Protein AF-A0A929EVM3-F1 (afdb_monomer)

Structure (mmCIF, N/CA/C/O backbone):
data_AF-A0A929EVM3-F1
#
_entry.id   AF-A0A929EVM3-F1
#
loop_
_atom_site.group_PDB
_atom_site.id
_atom_site.type_symbol
_atom_site.label_atom_id
_atom_site.label_alt_id
_atom_site.label_comp_id
_atom_site.label_asym_id
_atom_site.label_entity_id
_atom_site.label_seq_id
_atom_site.pdbx_PDB_ins_code
_atom_site.Cartn_x
_atom_site.Cartn_y
_atom_site.Cartn_z
_atom_site.occupancy
_atom_site.B_iso_or_equiv
_atom_site.auth_seq_id
_atom_site.auth_comp_id
_atom_site.auth_asym_id
_atom_site.auth_atom_id
_atom_site.pdbx_PDB_model_num
ATOM 1 N N . MET A 1 1 ? 0.047 46.870 44.122 1.00 34.81 1 MET A N 1
ATOM 2 C CA . MET A 1 1 ? 0.745 47.989 44.798 1.00 34.81 1 MET A CA 1
ATOM 3 C C . MET A 1 1 ? 1.862 47.429 45.667 1.00 34.81 1 MET A C 1
ATOM 5 O O . MET A 1 1 ? 1.606 46.475 46.383 1.00 34.81 1 MET A O 1
ATOM 9 N N . ARG A 1 2 ? 3.037 48.073 45.624 1.00 32.84 2 ARG A N 1
ATOM 10 C CA . ARG A 1 2 ? 4.240 47.884 46.466 1.00 32.84 2 ARG A CA 1
ATOM 11 C C . ARG A 1 2 ? 5.211 46.745 46.114 1.00 32.84 2 ARG A C 1
ATOM 13 O O . ARG A 1 2 ? 5.132 45.626 46.598 1.00 32.84 2 ARG A O 1
ATOM 20 N N . LEU A 1 3 ? 6.190 47.17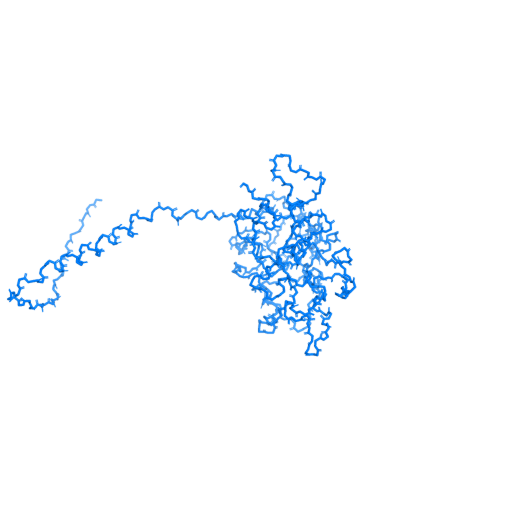4 45.315 1.00 33.47 3 LEU A N 1
ATOM 21 C CA . LEU A 1 3 ? 7.602 46.789 45.297 1.00 33.47 3 LEU A CA 1
ATOM 22 C C . LEU A 1 3 ? 8.153 46.386 46.676 1.00 33.47 3 LEU A C 1
ATOM 24 O O . LEU A 1 3 ? 8.033 47.153 47.633 1.00 33.47 3 LEU A O 1
ATOM 28 N N . PHE A 1 4 ? 8.867 45.259 46.722 1.00 35.22 4 PHE A N 1
ATOM 29 C CA . PHE A 1 4 ? 9.845 44.954 47.764 1.00 35.22 4 PHE A CA 1
ATOM 30 C C . PHE A 1 4 ? 11.254 44.858 47.171 1.00 35.22 4 PHE A C 1
ATOM 32 O O . PHE A 1 4 ? 11.476 44.494 46.021 1.00 35.22 4 PHE A O 1
ATOM 39 N N . LYS A 1 5 ? 12.178 45.315 48.001 1.00 37.78 5 LYS A N 1
ATOM 40 C CA . LYS A 1 5 ? 13.546 45.772 47.771 1.00 37.78 5 LYS A CA 1
ATOM 41 C C . LYS A 1 5 ? 14.548 44.630 48.048 1.00 37.78 5 LYS A C 1
ATOM 43 O O . LYS A 1 5 ? 14.215 43.748 48.831 1.00 37.78 5 LYS A O 1
ATOM 48 N N . ILE A 1 6 ? 15.810 44.833 47.612 1.00 35.53 6 ILE A N 1
ATOM 49 C CA . ILE A 1 6 ? 17.076 44.406 48.285 1.00 35.53 6 ILE A CA 1
ATOM 50 C C . ILE A 1 6 ? 17.459 42.908 48.075 1.00 35.53 6 ILE A C 1
ATOM 52 O O . ILE A 1 6 ? 16.599 42.056 48.161 1.00 35.53 6 ILE A O 1
ATOM 56 N N . LYS A 1 7 ? 18.703 42.453 47.808 1.00 31.02 7 LYS A N 1
ATOM 57 C CA . LYS A 1 7 ? 20.077 43.009 47.852 1.00 31.02 7 LYS A CA 1
ATOM 58 C C . LYS A 1 7 ? 21.049 42.140 47.012 1.00 31.02 7 LYS A C 1
ATOM 60 O O . LYS A 1 7 ? 20.789 40.972 46.756 1.00 31.02 7 LYS A O 1
ATOM 65 N N . ARG A 1 8 ? 22.205 42.737 46.690 1.00 33.94 8 ARG A N 1
ATOM 66 C CA . ARG A 1 8 ? 23.458 42.162 46.151 1.00 33.94 8 ARG A CA 1
ATOM 67 C C . ARG A 1 8 ? 23.953 40.890 46.870 1.00 33.94 8 ARG A C 1
ATOM 69 O O . ARG A 1 8 ? 23.976 40.874 48.097 1.00 33.94 8 ARG A O 1
ATOM 76 N N . ILE A 1 9 ? 24.537 39.963 46.103 1.00 35.91 9 ILE A N 1
ATOM 77 C CA . ILE A 1 9 ? 25.636 39.075 46.529 1.00 35.91 9 ILE A CA 1
ATOM 78 C C . ILE A 1 9 ? 26.858 39.377 45.647 1.00 35.91 9 ILE A C 1
ATOM 80 O O . ILE A 1 9 ? 26.734 39.708 44.469 1.00 35.91 9 ILE A O 1
ATOM 84 N N . ILE A 1 10 ? 28.018 39.359 46.293 1.00 35.06 10 ILE A N 1
ATOM 85 C CA . ILE A 1 10 ? 29.334 39.840 45.877 1.00 35.06 10 ILE A CA 1
ATOM 86 C C . ILE A 1 10 ? 30.245 38.647 45.525 1.00 35.06 10 ILE A C 1
ATOM 88 O O . ILE A 1 10 ? 30.166 37.624 46.190 1.00 35.06 10 ILE A O 1
ATOM 92 N N . LEU A 1 11 ? 31.116 38.871 44.527 1.00 31.48 11 LEU A N 1
ATOM 93 C CA . LEU A 1 11 ? 32.412 38.246 44.186 1.00 31.48 11 LEU A CA 1
ATOM 94 C C . LEU A 1 11 ? 32.577 36.711 44.181 1.00 31.48 11 LEU A C 1
ATOM 96 O O . LEU A 1 11 ? 32.507 36.059 45.213 1.00 31.48 11 LEU A O 1
ATOM 100 N N . LEU A 1 12 ? 33.130 36.214 43.068 1.00 31.56 12 LEU A N 1
ATOM 101 C CA . LEU A 1 12 ? 34.394 35.465 43.094 1.00 31.56 12 LEU A CA 1
ATOM 102 C C . LEU A 1 12 ? 35.123 35.656 41.755 1.00 31.56 12 LEU A C 1
ATOM 104 O O . LEU A 1 12 ? 34.538 35.540 40.681 1.00 31.56 12 L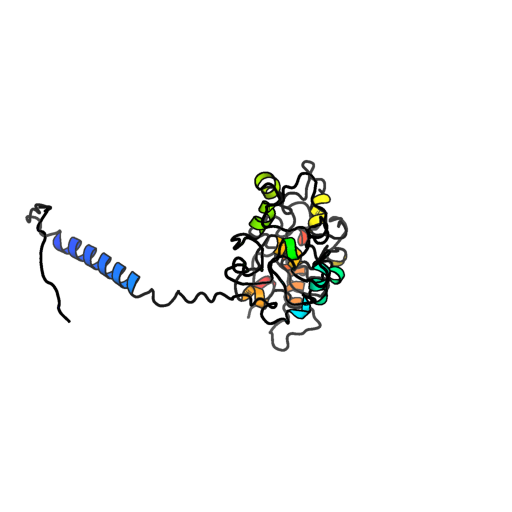EU A O 1
ATOM 108 N N . GLY A 1 13 ? 36.377 36.094 41.857 1.00 29.28 13 GLY A N 1
ATOM 109 C CA . GLY A 1 13 ? 37.177 36.622 40.761 1.00 29.28 13 GLY A CA 1
ATOM 110 C C . GLY A 1 13 ? 37.881 35.571 39.907 1.00 29.28 13 GLY A C 1
ATOM 111 O O . GLY A 1 13 ? 38.183 34.470 40.351 1.00 29.28 13 GLY A O 1
ATOM 112 N N . MET A 1 14 ? 38.249 35.989 38.699 1.00 32.78 14 MET A N 1
ATOM 113 C CA . MET A 1 14 ? 39.438 35.492 38.014 1.00 32.78 14 MET A CA 1
ATOM 114 C C . MET A 1 14 ? 40.265 36.704 37.597 1.00 32.78 14 MET A C 1
ATOM 116 O O . MET A 1 14 ? 39.968 37.390 36.621 1.00 32.78 14 MET A O 1
ATOM 120 N N . PHE A 1 15 ? 41.296 36.976 38.392 1.00 33.44 15 PHE A N 1
ATOM 121 C CA . PHE A 1 15 ? 42.436 37.776 37.979 1.00 33.44 15 PHE A CA 1
ATOM 122 C C . PHE A 1 15 ? 43.174 37.004 36.881 1.00 33.44 15 PHE A C 1
ATOM 124 O O . PHE A 1 15 ? 43.844 36.018 37.170 1.00 33.44 15 PHE A O 1
ATOM 131 N N . TYR A 1 16 ? 43.072 37.453 35.632 1.00 37.94 16 TYR A N 1
ATOM 132 C CA . TYR A 1 16 ? 44.095 37.155 34.634 1.00 37.94 16 TYR A CA 1
ATOM 133 C C . TYR A 1 16 ? 44.994 38.380 34.497 1.00 37.94 16 TYR A C 1
ATOM 135 O O . TYR A 1 16 ? 44.578 39.429 34.005 1.00 37.94 16 TYR A O 1
ATOM 143 N N . PHE A 1 17 ? 46.227 38.230 34.976 1.00 37.78 17 PHE A N 1
ATOM 144 C CA . PHE A 1 17 ? 47.349 39.106 34.665 1.00 37.78 17 PHE A CA 1
ATOM 145 C C . PHE A 1 17 ? 47.545 39.136 33.142 1.00 37.78 17 PHE A C 1
ATOM 147 O O . PHE A 1 17 ? 47.822 38.102 32.538 1.00 37.78 17 PHE A O 1
ATOM 154 N N . PHE A 1 18 ? 47.429 40.313 32.526 1.00 40.16 18 PHE A N 1
ATOM 155 C CA . PHE A 1 18 ? 47.869 40.540 31.151 1.00 40.16 18 PHE A CA 1
ATOM 156 C C . PHE A 1 18 ? 49.059 41.499 31.165 1.00 40.16 18 PHE A C 1
ATOM 158 O O . PHE A 1 18 ? 48.936 42.663 31.536 1.00 40.16 18 PHE A O 1
ATOM 165 N N . ASP A 1 19 ? 50.217 40.971 30.776 1.00 41.66 19 ASP A N 1
ATOM 166 C CA . ASP A 1 19 ? 51.450 41.713 30.522 1.00 41.66 19 ASP A CA 1
ATOM 167 C C . ASP A 1 19 ? 51.254 42.629 29.300 1.00 41.66 19 ASP A C 1
ATOM 169 O O . ASP A 1 19 ? 51.025 42.166 28.181 1.00 41.66 19 ASP A O 1
ATOM 173 N N . THR A 1 20 ? 51.303 43.945 29.507 1.00 45.34 20 THR A N 1
ATOM 174 C CA . THR A 1 20 ? 51.030 44.971 28.486 1.00 45.34 20 THR A CA 1
ATOM 175 C C . THR A 1 20 ? 52.249 45.337 27.632 1.00 45.34 20 THR A C 1
ATOM 177 O O . THR A 1 20 ? 52.262 46.388 26.994 1.00 45.34 20 THR A O 1
ATOM 180 N N . ARG A 1 21 ? 53.281 44.487 27.555 1.00 47.31 21 ARG A N 1
ATOM 181 C CA . ARG A 1 21 ? 54.526 44.785 26.818 1.00 47.31 21 ARG A CA 1
ATOM 182 C C . ARG A 1 21 ? 54.617 44.245 25.384 1.00 47.31 21 ARG A C 1
ATOM 184 O O . ARG A 1 21 ? 55.720 44.021 24.892 1.00 47.31 21 ARG A O 1
ATOM 191 N N . LYS A 1 22 ? 53.498 44.081 24.661 1.00 49.69 22 LYS A N 1
ATOM 192 C CA . LYS A 1 22 ? 53.519 43.866 23.193 1.00 49.69 22 LYS A CA 1
ATOM 193 C C . LYS A 1 22 ? 52.358 44.586 22.481 1.00 49.69 22 LYS A C 1
ATOM 195 O O . LYS A 1 22 ? 51.210 44.180 22.656 1.00 49.69 22 LYS A O 1
ATOM 200 N N . PRO A 1 23 ? 52.620 45.590 21.617 1.00 49.16 23 PRO A N 1
ATOM 201 C CA . PRO A 1 23 ? 51.578 46.398 20.966 1.00 49.16 23 PRO A CA 1
ATOM 202 C C . PRO A 1 23 ? 50.810 45.693 19.825 1.00 49.16 23 PRO A C 1
ATOM 2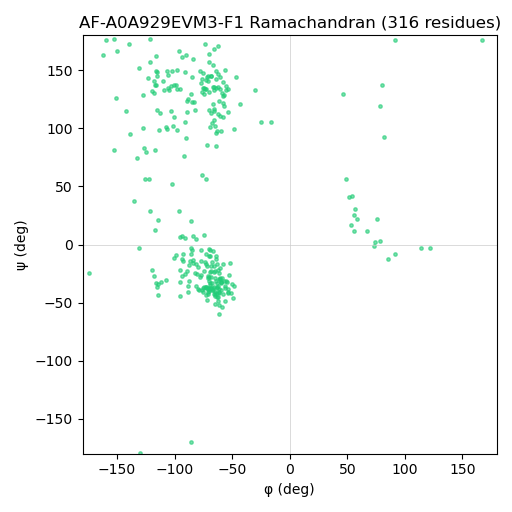04 O O . PRO A 1 23 ? 50.007 46.324 19.149 1.00 49.16 23 PRO A O 1
ATOM 207 N N . GLY A 1 24 ? 51.001 44.386 19.603 1.00 52.69 24 GLY A N 1
ATOM 208 C CA . GLY A 1 24 ? 50.382 43.657 18.483 1.00 52.69 24 GLY A CA 1
ATOM 209 C C . GLY A 1 24 ? 49.041 42.963 18.769 1.00 52.69 24 GLY A C 1
ATOM 210 O O . GLY A 1 24 ? 48.353 42.574 17.830 1.00 52.69 24 GLY A O 1
ATOM 211 N N . ASN A 1 25 ? 48.641 42.791 20.035 1.00 53.31 25 ASN A N 1
ATOM 212 C CA . ASN A 1 25 ? 47.551 41.862 20.389 1.00 53.31 25 ASN A CA 1
ATOM 213 C C . ASN A 1 25 ? 46.168 42.497 20.613 1.00 53.31 25 ASN A C 1
ATOM 215 O O . ASN A 1 25 ? 45.180 41.770 20.723 1.00 53.31 25 ASN A O 1
ATOM 219 N N . LEU A 1 26 ? 46.053 43.827 20.652 1.00 51.81 26 LEU A N 1
ATOM 220 C CA . LEU A 1 26 ? 44.771 44.481 20.948 1.00 51.81 26 LEU A CA 1
ATOM 221 C C . LEU A 1 26 ? 43.800 44.431 19.750 1.00 51.81 26 LEU A C 1
ATOM 223 O O . LEU A 1 26 ? 42.609 44.177 19.919 1.00 51.81 26 LEU A O 1
ATOM 227 N N . ILE A 1 27 ? 44.321 44.567 18.525 1.00 56.44 27 ILE A N 1
ATOM 228 C CA . ILE A 1 27 ? 43.522 44.577 17.286 1.00 56.44 27 ILE A CA 1
ATOM 229 C C . ILE A 1 27 ? 42.989 43.168 16.951 1.00 56.44 27 ILE A C 1
ATOM 231 O O . ILE A 1 27 ? 41.833 43.015 16.547 1.00 56.44 27 ILE A O 1
ATOM 235 N N . GLN A 1 28 ? 43.776 42.112 17.197 1.00 53.41 28 GLN A N 1
ATOM 236 C CA . GLN A 1 28 ? 43.333 40.720 17.002 1.00 53.41 28 GLN A CA 1
ATOM 237 C C . GLN A 1 28 ? 42.265 40.276 18.014 1.00 53.41 28 GLN A C 1
ATOM 239 O O . GLN A 1 28 ? 41.380 39.486 17.676 1.00 53.41 28 GLN A O 1
ATOM 244 N N . LEU A 1 29 ? 42.306 40.783 19.251 1.00 53.22 29 LEU A N 1
ATOM 245 C CA . LEU A 1 29 ? 41.286 40.454 20.250 1.00 53.22 29 LEU A CA 1
ATOM 246 C C . LEU A 1 29 ? 39.955 41.171 19.976 1.00 53.22 29 LEU A C 1
ATOM 248 O O . LEU A 1 29 ? 38.889 40.589 20.186 1.00 53.22 29 LEU A O 1
ATOM 252 N N . MET A 1 30 ? 40.007 42.415 19.485 1.00 52.44 30 MET A N 1
ATOM 253 C CA . MET A 1 30 ? 38.806 43.183 19.136 1.00 52.44 30 MET A CA 1
ATOM 254 C C . MET A 1 30 ? 38.101 42.619 17.895 1.00 52.44 30 MET A C 1
ATOM 256 O O . MET A 1 30 ? 36.880 42.480 17.901 1.00 52.44 30 MET A O 1
ATOM 260 N N . THR A 1 31 ? 38.849 42.187 16.878 1.00 51.69 31 THR A N 1
ATOM 261 C CA . THR A 1 31 ? 38.285 41.579 15.656 1.00 51.69 31 THR A CA 1
ATOM 262 C C . THR A 1 31 ? 37.603 40.229 15.914 1.00 51.69 31 THR A C 1
ATOM 264 O O . THR A 1 31 ? 36.522 39.981 15.379 1.00 51.69 31 THR A O 1
ATOM 267 N N . LYS A 1 32 ? 38.142 39.382 16.806 1.00 52.88 32 LYS A N 1
ATOM 268 C CA . LYS A 1 32 ? 37.487 38.113 17.191 1.00 52.88 32 LYS A CA 1
ATOM 269 C C . LYS A 1 32 ? 36.203 38.310 18.005 1.00 52.88 32 LYS A C 1
ATOM 271 O O . LYS A 1 32 ? 35.240 37.575 17.800 1.00 52.88 32 LYS A O 1
ATOM 276 N N . LYS A 1 33 ? 36.156 39.304 18.901 1.00 53.25 33 LYS A N 1
ATOM 277 C CA . LYS A 1 33 ? 34.956 39.587 19.712 1.00 53.25 33 LYS A CA 1
ATOM 278 C C . LYS A 1 33 ? 33.833 40.230 18.896 1.00 53.25 33 LYS A C 1
ATOM 280 O O . LYS A 1 33 ? 32.676 39.881 19.105 1.00 53.25 33 LYS A O 1
ATOM 285 N N . ILE A 1 34 ? 34.165 41.100 17.939 1.00 57.78 34 ILE A N 1
ATOM 286 C CA . ILE A 1 34 ? 33.180 41.692 17.020 1.00 57.78 34 ILE A CA 1
ATOM 287 C C . ILE A 1 34 ? 32.608 40.617 16.082 1.00 57.78 34 ILE A C 1
ATOM 289 O O . ILE A 1 34 ? 31.398 40.573 15.887 1.00 57.78 34 ILE A O 1
ATOM 293 N N . SER A 1 35 ? 33.434 39.681 15.599 1.00 57.41 35 SER A N 1
ATOM 294 C CA . SER A 1 35 ? 32.978 38.562 14.758 1.00 57.41 35 SER A CA 1
ATOM 295 C C . SER A 1 35 ? 31.978 37.640 15.478 1.00 57.41 35 SER A C 1
ATOM 297 O O . SER A 1 35 ? 30.952 37.271 14.909 1.00 57.41 35 SER A O 1
ATOM 299 N N . LEU A 1 36 ? 32.203 37.345 16.766 1.00 58.31 36 LEU A N 1
ATOM 300 C CA . LEU A 1 36 ? 31.295 36.500 17.552 1.00 58.31 36 LEU A CA 1
ATOM 301 C C . LEU A 1 36 ? 29.953 37.191 17.861 1.00 58.31 36 LEU A C 1
ATOM 303 O O . LEU A 1 36 ? 28.907 36.549 17.811 1.00 58.31 36 LEU A O 1
ATOM 307 N N . TYR A 1 37 ? 29.968 38.499 18.143 1.00 57.97 37 TYR A N 1
ATOM 308 C CA . TYR A 1 37 ? 28.742 39.270 18.383 1.00 57.97 37 TYR A CA 1
ATOM 309 C C . TYR A 1 37 ? 27.922 39.476 17.105 1.00 57.97 37 TYR A C 1
ATOM 311 O O . TYR A 1 37 ? 26.699 39.374 17.150 1.00 57.97 37 TYR A O 1
ATOM 319 N N . VAL A 1 38 ? 28.572 39.699 15.959 1.00 62.44 38 VAL A N 1
ATOM 320 C CA . VAL A 1 38 ? 27.888 39.804 14.660 1.00 62.44 38 VAL A CA 1
ATOM 321 C C . VAL A 1 38 ? 27.263 38.462 14.260 1.00 62.44 38 VAL A C 1
ATOM 323 O O . VAL A 1 38 ? 26.119 38.450 13.816 1.00 62.44 38 VAL A O 1
ATOM 326 N N . LEU A 1 39 ? 27.939 37.331 14.506 1.00 58.75 39 LEU A N 1
ATOM 327 C CA . LEU A 1 39 ? 27.380 35.986 14.297 1.00 58.75 39 LEU A CA 1
ATOM 328 C C . LEU A 1 39 ? 26.189 35.678 15.220 1.00 58.75 39 LEU A C 1
ATOM 330 O O . LEU A 1 39 ? 25.201 35.111 14.761 1.00 58.75 39 LEU A O 1
ATOM 334 N N . LEU A 1 40 ? 26.243 36.079 16.495 1.00 58.91 40 LEU A N 1
ATOM 335 C CA . LEU A 1 40 ? 25.132 35.898 17.440 1.00 58.91 40 LEU A CA 1
ATOM 336 C C . LEU A 1 40 ? 23.920 36.778 17.103 1.00 58.91 40 LEU A C 1
ATOM 338 O O . LEU A 1 40 ? 22.787 36.322 17.236 1.00 58.91 40 LEU A O 1
ATOM 342 N N . ILE A 1 41 ? 24.142 38.008 16.631 1.00 59.91 41 ILE A N 1
ATOM 343 C CA . ILE A 1 41 ? 23.061 38.908 16.207 1.00 59.91 41 ILE A CA 1
ATOM 344 C C . ILE A 1 41 ? 22.433 38.416 14.893 1.00 59.91 41 ILE A C 1
ATOM 346 O O . ILE A 1 41 ? 21.211 38.387 14.805 1.00 59.91 41 ILE A O 1
ATOM 350 N N . LEU A 1 42 ? 23.222 37.939 13.919 1.00 55.12 42 LEU A N 1
ATOM 351 C CA . LEU A 1 42 ? 22.707 37.300 12.694 1.00 55.12 42 LEU A CA 1
ATOM 352 C C . LEU A 1 42 ? 21.929 36.007 12.984 1.00 55.12 42 LEU A C 1
ATOM 354 O O . LEU A 1 42 ? 20.913 35.754 12.342 1.00 55.12 42 LEU A O 1
ATOM 358 N N . ALA A 1 43 ? 22.352 35.218 13.976 1.00 56.59 43 ALA A N 1
ATOM 359 C CA . ALA A 1 43 ? 21.618 34.029 14.410 1.00 56.59 43 ALA A CA 1
ATOM 360 C C . ALA A 1 43 ? 20.279 34.365 15.098 1.00 56.59 43 ALA A C 1
ATOM 362 O O . ALA A 1 43 ? 19.348 33.567 15.030 1.00 56.59 43 ALA A O 1
ATOM 363 N N . PHE A 1 44 ? 20.160 35.541 15.728 1.00 54.22 44 PHE A N 1
ATOM 364 C CA . PHE A 1 44 ? 18.930 35.980 16.400 1.00 54.22 44 PHE A CA 1
ATOM 365 C C . PHE A 1 44 ? 17.975 36.783 15.503 1.00 54.22 44 PHE A C 1
ATOM 367 O O . PHE A 1 44 ? 16.771 36.772 15.753 1.00 54.22 44 PHE A O 1
ATOM 374 N N . THR A 1 45 ? 18.459 37.456 14.453 1.00 53.25 45 THR A N 1
ATOM 375 C CA . THR A 1 45 ? 17.609 38.261 13.552 1.00 53.25 45 THR A CA 1
ATOM 376 C C . THR A 1 45 ? 17.121 37.514 12.308 1.00 53.25 45 THR A C 1
ATOM 378 O O . THR A 1 45 ? 16.179 37.977 11.670 1.00 53.25 45 THR A O 1
ATOM 381 N N . LEU A 1 46 ? 17.673 36.334 11.989 1.00 46.75 46 LEU A N 1
ATOM 382 C CA . LEU A 1 46 ? 17.220 35.480 10.875 1.00 46.75 46 LEU A CA 1
ATOM 383 C C . LEU A 1 46 ? 16.194 34.397 11.269 1.00 46.75 46 LEU A C 1
ATOM 385 O O . LEU A 1 46 ? 15.841 33.563 10.437 1.00 46.75 46 LEU A O 1
ATOM 389 N N . VAL A 1 47 ? 15.682 34.403 12.506 1.00 53.97 47 VAL A N 1
ATOM 390 C CA . VAL A 1 47 ? 14.670 33.430 12.969 1.00 53.97 47 VAL A CA 1
ATOM 391 C C . VAL A 1 47 ? 13.371 34.093 13.465 1.00 53.97 47 VAL A C 1
ATOM 393 O O . VAL A 1 47 ? 12.917 33.828 14.576 1.00 53.97 47 VAL A O 1
ATOM 396 N N . PRO A 1 48 ? 12.701 34.916 12.643 1.00 45.16 48 PRO A N 1
ATOM 397 C CA . PRO A 1 48 ? 11.247 35.003 12.733 1.00 45.16 48 PRO A CA 1
ATOM 398 C C . PRO A 1 48 ? 10.639 34.704 11.359 1.00 45.16 48 PRO A C 1
ATOM 400 O O . PRO A 1 48 ? 10.295 35.607 10.605 1.00 45.16 48 PRO A O 1
ATOM 403 N N . GLY A 1 49 ? 10.537 33.421 10.999 1.00 44.88 49 GLY A N 1
ATOM 404 C CA . GLY A 1 49 ? 9.922 33.042 9.718 1.00 44.88 49 GLY A CA 1
ATOM 405 C C . GLY A 1 49 ? 9.735 31.548 9.460 1.00 44.88 49 GLY A C 1
ATOM 406 O O . GLY A 1 49 ? 8.819 31.169 8.741 1.00 44.88 49 GLY A O 1
ATOM 407 N N . CYS A 1 50 ? 10.519 30.670 10.091 1.00 43.88 50 CYS A N 1
ATOM 408 C CA . CYS A 1 50 ? 10.394 29.217 9.910 1.00 43.88 50 CYS A CA 1
ATOM 409 C C . CYS A 1 50 ? 9.663 28.541 11.078 1.00 43.88 50 CYS A C 1
ATOM 411 O O . CYS A 1 50 ? 10.156 27.587 11.666 1.00 43.88 50 CYS A O 1
ATOM 413 N N . ALA A 1 51 ? 8.482 29.033 11.441 1.00 42.22 51 ALA A N 1
ATOM 414 C CA . ALA A 1 51 ? 7.585 28.315 12.353 1.00 42.22 51 ALA A CA 1
ATOM 415 C C . ALA A 1 51 ? 6.140 28.347 11.847 1.00 42.22 51 ALA A C 1
ATOM 417 O O . ALA A 1 51 ? 5.180 28.452 12.601 1.00 42.22 51 ALA A O 1
ATOM 418 N N . SER A 1 52 ? 5.981 28.257 10.532 1.00 40.72 52 SER A N 1
ATOM 419 C CA . SER A 1 52 ? 4.703 27.937 9.907 1.00 40.72 52 SER A CA 1
ATOM 420 C C . SER A 1 52 ? 4.913 26.747 8.986 1.00 40.72 52 SER A C 1
ATOM 422 O O . SER A 1 52 ? 4.630 26.793 7.795 1.00 40.72 52 SER A O 1
ATOM 424 N N . PHE A 1 53 ? 5.433 25.653 9.555 1.00 39.25 53 PHE A N 1
ATOM 425 C CA . PHE A 1 53 ? 5.123 24.344 9.001 1.00 39.25 53 PHE A CA 1
ATOM 426 C C . PHE A 1 53 ? 3.617 24.170 9.164 1.00 39.25 53 PHE A C 1
ATOM 428 O O . PHE A 1 53 ? 3.117 23.858 10.246 1.00 39.25 53 PHE A O 1
ATOM 435 N N . LEU A 1 54 ? 2.907 24.466 8.077 1.00 37.53 54 LEU A N 1
ATOM 436 C CA . LEU A 1 54 ? 1.546 24.036 7.826 1.00 37.53 54 LEU A CA 1
ATOM 437 C C . LEU A 1 54 ? 1.502 22.537 8.109 1.00 37.53 54 LEU A C 1
ATOM 439 O O . LEU A 1 54 ? 1.928 21.711 7.304 1.00 37.53 54 LEU A O 1
ATOM 443 N N . THR A 1 55 ? 1.020 22.186 9.294 1.00 38.69 55 THR A N 1
ATOM 444 C CA . THR A 1 55 ? 0.499 20.852 9.520 1.00 38.69 55 THR A CA 1
ATOM 445 C C . THR A 1 55 ? -0.722 20.772 8.618 1.00 38.69 55 THR A C 1
ATOM 447 O O . THR A 1 55 ? -1.760 21.358 8.917 1.00 38.69 55 THR A O 1
ATOM 450 N N . SER A 1 56 ? -0.598 20.112 7.462 1.00 38.03 56 SER A N 1
ATOM 451 C CA . SER A 1 56 ? -1.773 19.658 6.726 1.00 38.03 56 SER A CA 1
ATOM 452 C C . SER A 1 56 ? -2.450 18.630 7.628 1.00 38.03 56 SER A C 1
ATOM 454 O O . SER A 1 56 ? -2.143 17.436 7.608 1.00 38.03 56 SER A O 1
ATOM 456 N N . GLN A 1 57 ? -3.276 19.112 8.547 1.00 45.22 57 GLN A N 1
ATOM 457 C CA . GLN A 1 57 ? -4.039 18.256 9.424 1.00 45.22 57 GLN A CA 1
ATOM 458 C C . GLN A 1 57 ? -5.037 17.556 8.507 1.00 45.22 57 GLN A C 1
ATOM 460 O O . GLN A 1 57 ? -5.960 18.192 8.003 1.00 45.22 57 GLN A O 1
ATOM 465 N N . MET A 1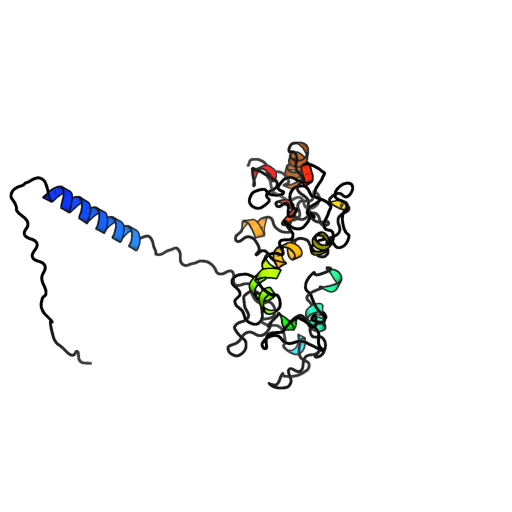 58 ? -4.793 16.276 8.205 1.00 49.22 58 MET A N 1
ATOM 466 C CA . MET A 1 58 ? -5.777 15.461 7.503 1.00 49.22 58 MET A CA 1
ATOM 467 C C . MET A 1 58 ? -7.072 15.558 8.306 1.00 49.22 58 MET A C 1
ATOM 469 O O . MET A 1 58 ? -7.108 15.187 9.481 1.00 49.22 58 MET A O 1
ATOM 473 N N . ILE A 1 59 ? -8.093 16.169 7.707 1.00 58.19 59 ILE A N 1
ATOM 474 C CA . ILE A 1 59 ? -9.379 16.369 8.361 1.00 58.19 59 ILE A CA 1
ATOM 475 C C . ILE A 1 59 ? -10.022 14.990 8.463 1.00 58.19 59 ILE A C 1
ATOM 477 O O . ILE A 1 59 ? -10.318 14.360 7.448 1.00 58.19 59 ILE A O 1
ATOM 481 N N . ASP A 1 60 ? -10.217 14.517 9.692 1.00 66.81 60 ASP A N 1
ATOM 482 C CA . ASP A 1 60 ? -10.980 13.302 9.949 1.00 66.81 60 ASP A CA 1
ATOM 483 C C . ASP A 1 60 ? -12.392 13.465 9.374 1.00 66.81 60 ASP A C 1
ATOM 485 O O . ASP A 1 60 ? -13.200 14.238 9.888 1.00 66.81 60 ASP A O 1
ATOM 489 N N . SER A 1 61 ? -12.685 12.735 8.297 1.00 69.44 61 SER A N 1
ATOM 490 C CA . SER A 1 61 ? -13.975 12.801 7.600 1.00 69.44 61 SER A CA 1
ATOM 491 C C . SER A 1 61 ? -15.128 12.206 8.419 1.00 69.44 61 SER A C 1
ATOM 493 O O . SER A 1 61 ? -16.289 12.394 8.064 1.00 69.44 61 SER A O 1
ATOM 495 N N . HIS A 1 62 ? -14.837 11.537 9.540 1.00 80.56 62 HIS A N 1
ATOM 496 C CA . HIS A 1 62 ? -15.851 11.100 10.499 1.00 80.56 62 HIS A CA 1
ATOM 497 C C . HIS A 1 62 ? -16.299 12.239 11.426 1.00 80.56 62 HIS A C 1
ATOM 499 O O . HIS A 1 62 ? -17.393 12.181 12.000 1.00 80.56 62 HIS A O 1
ATOM 505 N N . LYS A 1 63 ? -15.502 13.311 11.550 1.00 74.81 63 LYS A N 1
ATOM 506 C CA . LYS A 1 63 ? -15.829 14.489 12.357 1.00 74.81 63 LYS A CA 1
ATOM 507 C C . LYS A 1 63 ? -16.983 15.259 11.706 1.00 74.81 63 LYS A C 1
ATOM 509 O O . LYS A 1 63 ? -16.789 16.016 10.763 1.00 74.81 63 LYS A O 1
ATOM 514 N N . GLY A 1 64 ? -18.191 15.074 12.237 1.00 76.69 64 GLY A N 1
ATOM 515 C CA . GLY A 1 64 ? -19.424 15.689 11.725 1.00 76.69 64 GLY A CA 1
ATOM 516 C C . GLY A 1 64 ? -20.433 14.692 11.153 1.00 76.69 64 GLY A C 1
ATOM 517 O O . GLY A 1 64 ? -21.539 15.086 10.788 1.00 76.69 64 GLY A O 1
ATOM 518 N N . MET A 1 65 ? -20.102 13.399 11.115 1.00 84.38 65 MET A N 1
ATOM 519 C CA . MET A 1 65 ? -21.082 12.366 10.791 1.00 84.38 65 MET A CA 1
ATOM 520 C C . MET A 1 65 ? -22.131 12.233 11.901 1.00 84.38 65 MET A C 1
ATOM 522 O O . MET A 1 65 ? -21.829 12.340 13.090 1.00 84.38 65 MET A O 1
ATOM 526 N N . SER A 1 66 ? -23.374 11.937 11.512 1.00 88.88 66 SER A N 1
ATOM 527 C CA . SER A 1 66 ? -24.426 11.599 12.473 1.00 88.88 66 SER A CA 1
ATOM 528 C C . SER A 1 66 ? -24.039 10.355 13.271 1.00 88.88 66 SER A C 1
ATOM 530 O O . SER A 1 66 ? -23.661 9.335 12.690 1.00 88.88 66 SER A O 1
ATOM 532 N N . CYS A 1 67 ? -24.217 10.392 14.595 1.00 88.31 67 CYS A N 1
ATOM 533 C CA . CYS A 1 67 ? -24.002 9.234 15.471 1.00 88.31 67 CYS A CA 1
ATOM 534 C C . CYS A 1 67 ? -24.829 8.023 15.011 1.00 88.31 67 CYS A C 1
ATOM 536 O O . CYS A 1 67 ? -24.395 6.876 15.122 1.00 88.31 67 CYS A O 1
ATOM 538 N N . MET A 1 68 ? -26.006 8.284 14.434 1.00 91.06 68 MET A N 1
ATOM 539 C CA . MET A 1 68 ? -26.911 7.264 13.909 1.00 91.06 68 MET A CA 1
ATOM 540 C C . MET A 1 68 ? -26.388 6.582 12.648 1.00 91.06 68 MET A C 1
ATOM 542 O O . MET A 1 68 ? -27.017 5.640 12.179 1.00 91.06 68 MET A O 1
ATOM 546 N N . ASN A 1 69 ? -25.247 6.986 12.087 1.00 89.94 69 ASN A N 1
ATOM 547 C CA . ASN A 1 69 ? -24.602 6.231 11.015 1.00 89.94 69 ASN A CA 1
ATOM 548 C C . ASN A 1 69 ? -24.004 4.919 11.543 1.00 89.94 69 ASN A C 1
ATOM 550 O O . ASN A 1 69 ? -24.147 3.884 10.887 1.00 89.94 69 ASN A O 1
ATOM 554 N N . CYS A 1 70 ? -23.447 4.945 12.757 1.00 90.69 70 CYS A N 1
ATOM 555 C CA . CYS A 1 70 ? -22.752 3.815 13.379 1.00 90.69 70 CYS A CA 1
ATOM 556 C C . CYS A 1 70 ? -23.548 3.177 14.528 1.00 90.69 70 CYS A C 1
ATOM 558 O O . CYS A 1 70 ? -23.459 1.966 14.742 1.00 90.69 70 CYS A O 1
ATOM 560 N N . HIS A 1 71 ? -24.363 3.966 15.231 1.00 92.62 71 HIS A N 1
ATOM 561 C CA . HIS A 1 71 ? -25.104 3.538 16.415 1.00 92.62 71 HIS A CA 1
ATOM 562 C C . HIS A 1 71 ? -26.608 3.366 16.145 1.00 92.62 71 HIS A C 1
ATOM 564 O O . HIS A 1 71 ? -27.174 4.044 15.287 1.00 92.62 71 HIS A O 1
ATOM 570 N N . THR A 1 72 ? -27.259 2.448 16.864 1.00 94.56 72 THR A N 1
ATOM 571 C CA . THR A 1 72 ? -28.725 2.255 16.869 1.00 94.56 72 THR A CA 1
ATOM 572 C C . THR A 1 72 ? -29.428 3.113 17.914 1.00 94.56 72 THR A C 1
ATOM 574 O O . THR A 1 72 ? -30.617 3.384 17.785 1.00 94.56 72 THR A O 1
ATOM 577 N N . ALA A 1 73 ? -28.698 3.531 18.944 1.00 93.25 73 ALA A N 1
ATOM 578 C CA . ALA A 1 73 ? -29.171 4.363 20.038 1.00 93.25 73 ALA A CA 1
ATOM 579 C C . ALA A 1 73 ? -27.998 5.165 20.615 1.00 93.25 73 ALA A C 1
ATOM 581 O O . ALA A 1 73 ? -26.849 4.997 20.200 1.00 93.25 73 ALA A O 1
ATOM 582 N N . LYS A 1 74 ? -28.270 6.038 21.588 1.00 89.75 74 LYS A N 1
ATOM 583 C CA . LYS A 1 74 ? -27.211 6.738 22.322 1.00 89.75 74 LYS A CA 1
ATOM 584 C C . LYS A 1 74 ? -26.276 5.703 22.983 1.00 89.75 74 LYS A C 1
ATOM 586 O O . LYS A 1 74 ? -26.783 4.807 23.654 1.00 89.75 74 LYS A O 1
ATOM 591 N N . PRO A 1 75 ? -24.950 5.773 22.784 1.00 86.38 75 PRO A N 1
ATOM 592 C CA . PRO A 1 75 ? -24.020 4.834 23.402 1.00 86.38 75 PRO A CA 1
ATOM 593 C C . PRO A 1 75 ? -23.901 5.074 24.913 1.00 86.38 75 PRO A C 1
ATOM 595 O O . PRO A 1 75 ? -23.910 6.215 25.379 1.00 86.38 75 PRO A O 1
ATOM 598 N N . GLU A 1 76 ? -23.734 3.990 25.664 1.00 85.00 76 GLU A N 1
ATOM 599 C CA . GLU A 1 76 ? -23.450 3.977 27.100 1.00 85.00 76 GLU A CA 1
ATOM 600 C C . GLU A 1 76 ? -22.067 3.364 27.362 1.00 85.00 76 GLU A C 1
ATOM 602 O O . GLU A 1 76 ? -21.517 2.659 26.513 1.00 85.00 76 GLU A O 1
ATOM 607 N N . LYS A 1 77 ? -21.494 3.591 28.554 1.00 76.19 77 LYS A N 1
ATOM 608 C CA . LYS A 1 77 ? -20.143 3.099 28.901 1.00 76.19 77 LYS A CA 1
ATOM 609 C C . LYS A 1 77 ? -19.992 1.581 28.742 1.00 76.19 77 LYS A C 1
ATOM 611 O O . LYS A 1 77 ? -18.928 1.113 28.351 1.00 76.19 77 LYS A O 1
ATOM 616 N N . THR A 1 78 ? -21.041 0.823 29.044 1.00 78.06 78 THR A N 1
ATOM 617 C CA . THR A 1 78 ? -21.065 -0.647 28.977 1.00 78.06 78 THR A CA 1
ATOM 618 C C . THR A 1 78 ? -21.738 -1.179 27.711 1.00 78.06 78 THR A C 1
ATOM 620 O O . THR A 1 78 ? -21.616 -2.364 27.411 1.00 78.06 78 THR A O 1
ATOM 623 N N . ALA A 1 79 ? -22.419 -0.319 26.948 1.00 83.88 79 ALA A N 1
ATOM 624 C CA . ALA A 1 79 ? -23.200 -0.698 25.779 1.00 83.88 79 ALA A CA 1
ATOM 625 C C . ALA A 1 79 ? -22.989 0.323 24.650 1.00 83.88 79 ALA A C 1
ATOM 627 O O . ALA A 1 79 ? -23.679 1.342 24.581 1.00 83.88 79 ALA A O 1
ATOM 628 N N . PRO A 1 80 ? -22.055 0.068 23.715 1.00 84.75 80 PRO A N 1
ATOM 629 C CA . PRO A 1 80 ? -21.778 1.011 22.641 1.00 84.75 80 PRO A CA 1
ATOM 630 C C . PRO A 1 80 ? -22.922 1.107 21.623 1.00 84.75 80 PRO A C 1
ATOM 632 O O . PRO A 1 80 ? -22.875 1.993 20.784 1.00 84.75 80 PRO A O 1
ATOM 635 N N . ASN A 1 81 ? -23.937 0.233 21.652 1.00 91.25 81 ASN A N 1
ATOM 636 C CA . ASN A 1 81 ? -25.112 0.298 20.768 1.00 91.25 81 ASN A CA 1
ATOM 637 C C . ASN A 1 81 ? -24.757 0.413 19.273 1.00 91.25 81 ASN A C 1
ATOM 639 O O . ASN A 1 81 ? -25.357 1.190 18.535 1.00 91.25 81 ASN A O 1
ATOM 643 N N . LEU A 1 82 ? -23.743 -0.331 18.819 1.00 91.69 82 LEU A N 1
ATOM 644 C CA . LEU A 1 82 ? -23.344 -0.368 17.408 1.00 91.69 82 LEU A CA 1
ATOM 645 C C . LEU A 1 82 ? -24.421 -1.056 16.557 1.00 91.69 82 LEU A C 1
ATOM 647 O O . LEU A 1 82 ? -25.003 -2.050 16.983 1.00 91.69 82 LEU A O 1
ATOM 651 N N . LYS A 1 83 ? -24.620 -0.600 15.313 1.00 92.75 83 LYS A N 1
ATOM 652 C CA . LYS A 1 83 ? -25.519 -1.252 14.335 1.00 92.75 83 LYS A CA 1
ATOM 653 C C . LYS A 1 83 ? -25.137 -2.693 14.017 1.00 92.75 83 LYS A C 1
ATOM 655 O O . LYS A 1 83 ? -26.005 -3.520 13.751 1.00 92.75 83 LYS A O 1
ATOM 660 N N . HIS A 1 84 ? -23.843 -2.989 14.044 1.00 91.12 84 HIS A N 1
ATOM 661 C CA . HIS A 1 84 ? -23.304 -4.319 13.787 1.00 91.12 84 HIS A CA 1
ATOM 662 C C . HIS A 1 84 ? -22.287 -4.675 14.882 1.00 91.12 84 HIS A C 1
ATOM 664 O O . HIS A 1 84 ? -21.085 -4.633 14.647 1.00 91.12 84 HIS A O 1
ATOM 670 N N . PRO A 1 85 ? -22.739 -5.007 16.106 1.00 87.50 85 PRO A N 1
ATOM 671 C CA . PRO A 1 85 ? -21.845 -5.151 17.258 1.00 87.50 85 PRO A CA 1
ATOM 672 C C . PRO A 1 85 ? -20.917 -6.369 17.153 1.00 87.50 85 PRO A C 1
ATOM 674 O O . PRO A 1 85 ? -19.855 -6.377 17.762 1.00 87.50 85 PRO A O 1
ATOM 677 N N . LYS A 1 86 ? -21.295 -7.388 16.368 1.00 87.19 86 LYS A N 1
ATOM 678 C CA . LYS A 1 86 ? -20.467 -8.577 16.105 1.00 87.19 86 LYS A CA 1
ATOM 679 C C . LYS A 1 86 ? -19.501 -8.412 14.925 1.00 87.19 86 LYS A C 1
ATOM 681 O O . LYS A 1 86 ? -18.585 -9.210 14.803 1.00 87.19 86 LYS A O 1
ATOM 686 N N . ASN A 1 87 ? -19.734 -7.430 14.055 1.00 89.44 87 ASN A N 1
ATOM 687 C CA . ASN A 1 87 ? -18.929 -7.161 12.860 1.00 89.44 87 ASN A CA 1
ATOM 688 C C . ASN A 1 87 ? -19.044 -5.666 12.520 1.00 89.44 87 ASN A C 1
ATOM 690 O O . ASN A 1 87 ? -19.892 -5.275 11.705 1.00 89.44 87 ASN A O 1
ATOM 694 N N . PRO A 1 88 ? -18.270 -4.808 13.202 1.00 89.88 88 PRO A N 1
ATOM 695 C CA . PRO A 1 88 ? -18.302 -3.384 12.938 1.00 89.88 88 PRO A CA 1
ATOM 696 C C . PRO A 1 88 ? -17.902 -3.006 11.511 1.00 89.88 88 PRO A C 1
ATOM 698 O O . PRO A 1 88 ? -18.467 -2.041 11.000 1.00 89.88 88 PRO A O 1
ATOM 701 N N . SER A 1 89 ? -17.040 -3.776 10.833 1.00 88.06 89 SER A N 1
ATOM 702 C CA . SER A 1 89 ? -16.598 -3.518 9.450 1.00 88.06 89 SER A CA 1
ATOM 703 C C . SER A 1 89 ? -17.772 -3.233 8.519 1.00 88.06 89 SER A C 1
ATOM 705 O O . SER A 1 89 ? -17.695 -2.357 7.659 1.00 88.06 89 SER A O 1
ATOM 707 N N . ARG A 1 90 ? -18.917 -3.898 8.729 1.00 88.19 90 ARG A N 1
ATOM 708 C CA . ARG A 1 90 ? -20.145 -3.682 7.944 1.00 88.19 90 ARG A CA 1
ATOM 709 C C . ARG A 1 90 ? -20.640 -2.239 7.906 1.00 88.19 90 ARG A C 1
ATOM 711 O O . ARG A 1 90 ? -21.258 -1.852 6.917 1.00 88.19 90 ARG A O 1
ATOM 718 N N . MET A 1 91 ? -20.423 -1.439 8.953 1.00 89.75 91 MET A N 1
ATOM 719 C CA . MET A 1 91 ? -20.813 -0.023 8.926 1.00 89.75 91 MET A CA 1
ATOM 720 C C . MET A 1 91 ? -19.799 0.826 8.156 1.00 89.75 91 MET A C 1
ATOM 722 O O . MET A 1 91 ? -20.203 1.698 7.392 1.00 89.75 91 MET A O 1
ATOM 726 N N . CYS A 1 92 ? -18.508 0.519 8.297 1.00 87.69 92 CYS A N 1
ATOM 727 C CA . CYS A 1 92 ? -17.416 1.177 7.582 1.00 87.69 92 CYS A CA 1
ATOM 728 C C . CYS A 1 92 ? -17.536 0.936 6.071 1.00 87.69 92 CYS A C 1
ATOM 730 O O . CYS A 1 92 ? -17.421 1.867 5.275 1.00 87.69 92 CYS A O 1
ATOM 732 N N . MET A 1 93 ? -17.884 -0.295 5.687 1.00 85.12 93 MET A N 1
ATOM 733 C CA . MET A 1 93 ? -18.017 -0.727 4.296 1.00 85.12 93 MET A CA 1
ATOM 734 C C . MET A 1 93 ? -19.120 -0.017 3.498 1.00 85.12 93 MET A C 1
ATOM 736 O O . MET A 1 93 ? -19.157 -0.125 2.277 1.00 85.12 93 MET A O 1
ATOM 740 N N . LYS A 1 94 ? -20.017 0.730 4.157 1.00 84.88 94 LYS A N 1
ATOM 741 C CA . LYS A 1 94 ? -21.039 1.537 3.469 1.00 84.88 94 LYS A CA 1
ATOM 742 C C . LYS A 1 94 ? -20.452 2.740 2.735 1.00 84.88 94 LYS A C 1
ATOM 744 O O . LYS A 1 94 ? -21.050 3.196 1.768 1.00 84.88 94 LYS A O 1
ATOM 749 N N . CYS A 1 95 ? -19.318 3.246 3.216 1.00 83.00 95 CYS A N 1
ATOM 750 C CA . CYS A 1 95 ? -18.618 4.386 2.625 1.00 83.00 95 CYS A CA 1
ATOM 751 C C . CYS A 1 95 ? -17.235 3.990 2.097 1.00 83.00 95 CYS A C 1
ATOM 753 O O . CYS A 1 95 ? -16.776 4.535 1.099 1.00 83.00 95 CYS A O 1
ATOM 755 N N . HIS A 1 96 ? -16.574 3.034 2.748 1.00 79.94 96 HIS A N 1
ATOM 756 C CA . HIS A 1 96 ? -15.284 2.509 2.330 1.00 79.94 96 HIS A CA 1
ATOM 757 C C . HIS A 1 96 ? -15.503 1.209 1.546 1.00 79.94 96 HIS A C 1
ATOM 759 O O . HIS A 1 96 ? -15.720 0.159 2.142 1.00 79.94 96 HIS A O 1
ATOM 765 N N . GLU A 1 97 ? -15.493 1.260 0.213 1.00 69.00 97 GLU A N 1
ATOM 766 C CA . GLU A 1 97 ? -15.797 0.107 -0.656 1.00 69.00 97 GLU A CA 1
ATOM 767 C C . GLU A 1 97 ? -14.679 -0.973 -0.687 1.00 69.00 97 GLU A C 1
ATOM 769 O O . GLU A 1 97 ? -14.199 -1.366 -1.751 1.00 69.00 97 GLU A O 1
ATOM 774 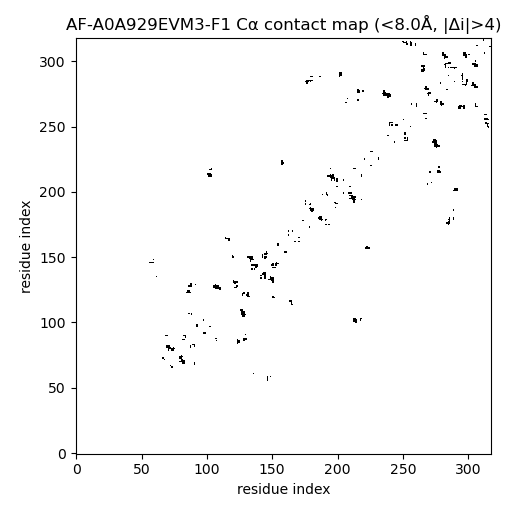N N . TYR A 1 98 ? -14.294 -1.502 0.481 1.00 66.12 98 TYR A N 1
ATOM 775 C CA . TYR A 1 98 ? -13.205 -2.471 0.677 1.00 66.12 98 TYR A CA 1
ATOM 776 C C . TYR A 1 98 ? -13.363 -3.758 -0.158 1.00 66.12 98 TYR A C 1
ATOM 778 O O . TYR A 1 98 ? -12.385 -4.297 -0.671 1.00 66.12 98 TYR A O 1
ATOM 786 N N . LEU A 1 99 ? -14.598 -4.249 -0.325 1.00 53.81 99 LEU A N 1
ATOM 787 C CA . LEU A 1 99 ? -14.884 -5.504 -1.039 1.00 53.81 99 LEU A CA 1
ATOM 788 C C . LEU A 1 99 ? -14.894 -5.360 -2.568 1.00 53.81 99 LEU A C 1
ATOM 790 O O . LEU A 1 99 ? -14.660 -6.342 -3.266 1.00 53.81 99 LEU A O 1
ATOM 794 N N . LYS A 1 100 ? -15.160 -4.160 -3.105 1.00 53.44 100 LYS A N 1
ATOM 795 C CA . LYS A 1 100 ? -15.120 -3.912 -4.559 1.00 53.44 100 LYS A CA 1
ATOM 796 C C . LYS A 1 100 ? -13.724 -3.535 -5.044 1.00 53.44 100 LYS A C 1
ATOM 798 O O . LYS A 1 100 ? -13.368 -3.875 -6.166 1.00 53.44 100 LYS A O 1
ATOM 803 N N . ASN A 1 101 ? -12.941 -2.871 -4.195 1.00 51.44 101 ASN A N 1
ATOM 804 C CA . ASN A 1 101 ? -11.596 -2.398 -4.530 1.00 51.44 101 ASN A CA 1
ATOM 805 C C . ASN A 1 101 ? -10.492 -3.408 -4.191 1.00 51.44 101 ASN A C 1
ATOM 807 O O . ASN A 1 101 ? -9.317 -3.073 -4.331 1.00 51.44 101 ASN A O 1
ATOM 811 N N . GLN A 1 102 ? -10.873 -4.618 -3.751 1.00 52.47 102 GLN A N 1
ATOM 812 C CA . GLN A 1 102 ? -9.955 -5.651 -3.271 1.00 52.47 102 GLN A CA 1
ATOM 813 C C . GLN A 1 102 ? -8.982 -5.034 -2.253 1.00 52.47 102 GLN A C 1
ATOM 815 O O . GLN A 1 102 ? -7.786 -4.968 -2.457 1.00 52.47 102 GLN A O 1
ATOM 820 N N . ASP A 1 103 ? -9.469 -4.422 -1.179 1.00 55.50 103 ASP A N 1
ATOM 821 C CA . ASP A 1 103 ? -8.542 -3.732 -0.283 1.00 55.50 103 ASP A CA 1
ATOM 822 C C . ASP A 1 103 ? -7.773 -4.700 0.623 1.00 55.50 103 ASP A C 1
ATOM 824 O O . ASP A 1 103 ? -8.298 -5.658 1.182 1.00 55.50 103 ASP A O 1
ATOM 828 N N . HIS A 1 104 ? -6.488 -4.410 0.797 1.00 55.62 104 HIS A N 1
ATOM 829 C CA . HIS A 1 104 ? -5.485 -5.297 1.391 1.00 55.62 104 HIS A CA 1
ATOM 830 C C . HIS A 1 104 ? -5.424 -5.266 2.934 1.00 55.62 104 HIS A C 1
ATOM 832 O O . HIS A 1 104 ? -4.450 -5.744 3.526 1.00 55.62 104 HIS A O 1
ATOM 838 N N . HIS A 1 105 ? -6.352 -4.569 3.600 1.00 67.38 105 HIS A N 1
ATOM 839 C CA . HIS A 1 105 ? -6.354 -4.455 5.059 1.00 67.38 105 HIS A CA 1
ATOM 840 C C . HIS A 1 105 ? -7.084 -5.653 5.668 1.00 67.38 105 HIS A C 1
ATOM 842 O O . HIS A 1 105 ? -8.207 -5.948 5.261 1.00 67.38 105 HIS A O 1
ATOM 848 N N . PRO A 1 106 ? -6.477 -6.336 6.648 1.00 67.12 106 PRO A N 1
ATOM 849 C CA . PRO A 1 106 ? -7.109 -7.476 7.273 1.00 67.12 106 PRO A CA 1
ATOM 850 C C . PRO A 1 106 ? -8.361 -7.037 8.045 1.00 67.12 106 PRO A C 1
ATOM 852 O O . PRO A 1 106 ? -8.267 -6.279 9.007 1.00 67.12 106 PRO A O 1
ATOM 855 N N . SER A 1 107 ? -9.531 -7.519 7.630 1.00 77.06 107 SER A N 1
ATOM 856 C CA . SER A 1 107 ? -10.778 -7.421 8.392 1.00 77.06 107 SER A CA 1
ATOM 857 C C . SER A 1 107 ? -11.437 -8.792 8.442 1.00 77.06 107 SER A C 1
ATOM 859 O O . SER A 1 107 ? -11.206 -9.630 7.572 1.00 77.06 107 SER A O 1
ATOM 861 N N . GLU A 1 108 ? -12.200 -9.041 9.500 1.00 81.31 108 GLU A N 1
ATOM 862 C CA . GLU A 1 108 ? -12.837 -10.329 9.774 1.00 81.31 108 GLU A CA 1
ATOM 863 C C . GLU A 1 108 ? -11.846 -11.511 9.852 1.00 81.31 108 GLU A C 1
ATOM 865 O O . GLU A 1 108 ? -12.197 -12.659 9.562 1.00 81.31 108 GLU A O 1
ATOM 870 N N . ILE A 1 109 ? -10.611 -11.238 10.287 1.00 81.88 109 ILE A N 1
ATOM 871 C CA . ILE A 1 109 ? -9.537 -12.232 10.403 1.00 81.88 109 ILE A CA 1
ATOM 872 C C . ILE A 1 109 ? -9.419 -12.742 11.829 1.00 81.88 109 ILE A C 1
ATOM 874 O O . ILE A 1 109 ? -9.404 -11.972 12.787 1.00 81.88 109 ILE A O 1
ATOM 878 N N . GLU A 1 110 ? -9.314 -14.056 11.958 1.00 86.62 110 GLU A N 1
ATOM 879 C CA . GLU A 1 110 ? -9.003 -14.712 13.222 1.00 86.62 110 GLU A CA 1
ATOM 880 C C . GLU A 1 110 ? -7.515 -14.536 13.520 1.00 86.62 110 GLU A C 1
ATOM 882 O O . GLU A 1 110 ? -6.670 -14.662 12.631 1.00 86.62 110 GLU A O 1
ATOM 887 N N . LEU A 1 111 ? -7.196 -14.186 14.764 1.00 80.00 111 LEU A N 1
ATOM 888 C CA . LEU A 1 111 ? -5.805 -14.129 15.188 1.00 80.00 111 LEU A CA 1
ATOM 889 C C . LEU A 1 111 ? -5.265 -15.547 15.336 1.00 80.00 111 LEU A C 1
ATOM 891 O O . LEU A 1 111 ? -5.964 -16.432 15.831 1.00 80.00 111 LEU A O 1
ATOM 895 N N . ASP A 1 112 ? -4.007 -15.739 14.948 1.00 78.81 112 ASP A N 1
ATOM 896 C CA . ASP A 1 112 ? -3.314 -16.985 15.243 1.00 78.81 112 ASP A CA 1
ATOM 897 C C . ASP A 1 112 ? -3.238 -17.193 16.762 1.00 78.81 112 ASP A C 1
ATOM 899 O O . ASP A 1 112 ? -3.045 -16.238 17.521 1.00 78.81 112 ASP A O 1
ATOM 903 N N . SER A 1 113 ? -3.346 -18.448 17.196 1.00 76.38 113 SER A N 1
ATOM 904 C CA . SER A 1 113 ? -3.227 -18.858 18.599 1.00 76.38 113 SER A CA 1
ATOM 905 C C . SER A 1 113 ? -1.953 -18.369 19.304 1.00 76.38 113 SER A C 1
ATOM 907 O O . SER A 1 113 ? -1.965 -18.189 20.520 1.00 76.38 113 SER A O 1
ATOM 909 N N . SER A 1 114 ? -0.867 -18.118 18.566 1.00 74.94 114 SER A N 1
ATOM 910 C CA . SER A 1 114 ? 0.395 -17.593 19.090 1.00 74.94 114 SER A CA 1
ATOM 911 C C . SER A 1 114 ? 0.429 -16.065 19.210 1.00 74.94 114 SER A C 1
ATOM 913 O O . SER A 1 114 ? 1.430 -15.511 19.666 1.00 74.94 114 SER A O 1
ATOM 915 N N . THR A 1 115 ? -0.611 -15.358 18.757 1.00 77.69 115 THR A N 1
ATOM 916 C CA . THR A 1 115 ? -0.662 -13.892 18.762 1.00 77.69 115 THR A CA 1
ATOM 917 C C . THR A 1 115 ? -1.242 -13.382 20.076 1.00 77.69 115 THR A C 1
ATOM 919 O O . THR A 1 115 ? -2.430 -13.537 20.353 1.00 77.69 115 THR A O 1
ATOM 922 N N . THR A 1 116 ? -0.426 -12.689 20.867 1.00 81.00 116 THR A N 1
ATOM 923 C CA . THR A 1 116 ? -0.908 -11.977 22.056 1.00 81.00 116 THR A CA 1
ATOM 924 C C . THR A 1 116 ? -1.482 -10.626 21.647 1.00 81.00 116 THR A C 1
ATOM 926 O O . THR A 1 116 ? -0.751 -9.760 21.171 1.00 81.00 116 THR A O 1
ATOM 929 N N . LEU A 1 117 ? -2.782 -10.424 21.860 1.00 84.25 117 LEU A N 1
ATOM 930 C CA . LEU A 1 117 ? -3.436 -9.144 21.602 1.00 84.25 117 LEU A CA 1
ATOM 931 C C . LEU A 1 117 ? -3.242 -8.181 22.787 1.00 84.25 117 LEU A C 1
ATOM 933 O O . LEU A 1 117 ? -3.660 -8.508 23.902 1.00 84.25 117 LEU A O 1
ATOM 937 N N . PRO A 1 118 ? -2.671 -6.980 22.586 1.00 85.25 118 PRO A N 1
ATOM 938 C CA . PRO A 1 118 ? -2.590 -5.990 23.653 1.00 85.25 118 PRO A CA 1
ATOM 939 C C . PRO A 1 118 ? -3.974 -5.541 24.128 1.00 85.25 118 PRO A C 1
ATOM 941 O O . PRO A 1 118 ? -4.903 -5.400 23.338 1.00 85.25 118 PRO A O 1
ATOM 944 N N . SER A 1 119 ? -4.094 -5.229 25.419 1.00 83.12 119 SER A N 1
ATOM 945 C CA . SER A 1 119 ? -5.377 -4.947 26.087 1.00 83.12 119 SER A CA 1
ATOM 946 C C . SER A 1 119 ? -6.170 -3.758 25.532 1.00 83.12 119 SER A C 1
ATOM 948 O O . SER A 1 119 ? -7.373 -3.657 25.766 1.00 83.12 119 SER A O 1
ATOM 950 N N . HIS A 1 120 ? -5.514 -2.843 24.818 1.00 81.81 120 HIS A N 1
ATOM 951 C CA . HIS A 1 120 ? -6.165 -1.692 24.194 1.00 81.81 120 HIS A CA 1
ATOM 952 C C . HIS A 1 120 ? -6.787 -2.017 22.827 1.00 81.81 120 HIS A C 1
ATOM 954 O O . HIS A 1 120 ? -7.631 -1.255 22.356 1.00 81.81 120 HIS A O 1
ATOM 960 N N . PHE A 1 121 ? -6.418 -3.141 22.207 1.00 87.50 121 PHE A N 1
ATOM 961 C CA . PHE A 1 121 ? -7.079 -3.652 21.012 1.00 87.50 121 PHE A CA 1
ATOM 962 C C . PHE A 1 121 ? -8.306 -4.479 21.392 1.00 87.50 121 PHE A C 1
ATOM 964 O O . PHE A 1 121 ? -8.319 -5.205 22.385 1.00 87.50 121 PHE A O 1
ATOM 971 N N . LYS A 1 122 ? -9.353 -4.387 20.571 1.00 87.06 122 LYS A N 1
ATOM 972 C CA . LYS A 1 122 ? -10.597 -5.140 20.760 1.00 87.06 122 LYS A CA 1
ATOM 973 C C . LYS A 1 122 ? -10.851 -6.033 19.560 1.00 87.06 122 LYS A C 1
ATOM 975 O O . LYS A 1 122 ? -10.788 -5.569 18.423 1.00 87.06 122 LYS A O 1
ATOM 980 N N . LEU A 1 123 ? -11.176 -7.294 19.824 1.00 88.75 123 LEU A N 1
ATOM 981 C CA . LEU A 1 123 ? -11.731 -8.192 18.815 1.00 88.75 123 LEU A CA 1
ATOM 982 C C . LEU A 1 123 ? -13.247 -8.113 18.837 1.00 88.75 123 LEU A C 1
ATOM 984 O O . LEU A 1 123 ? -13.867 -7.949 19.889 1.00 88.75 123 LEU A O 1
ATOM 988 N N . TYR A 1 124 ? -13.835 -8.304 17.669 1.00 88.50 124 TYR A N 1
ATOM 989 C CA . TYR A 1 124 ? -15.272 -8.362 17.485 1.00 88.50 124 TYR A CA 1
ATOM 990 C C . TYR A 1 124 ? -15.620 -9.766 17.015 1.00 88.50 124 TYR A C 1
ATOM 992 O O . TYR A 1 124 ? -15.157 -10.218 15.972 1.00 88.50 124 TYR A O 1
ATOM 1000 N N . ASN A 1 125 ? -16.375 -10.496 17.842 1.00 88.75 125 ASN A N 1
ATOM 1001 C CA . ASN A 1 125 ? -16.684 -11.910 17.607 1.00 88.75 125 ASN A CA 1
ATOM 1002 C C . ASN A 1 125 ? -15.423 -12.780 17.389 1.00 88.75 125 ASN A C 1
ATOM 1004 O O . ASN A 1 125 ? -15.388 -13.615 16.491 1.00 88.75 125 ASN A O 1
ATOM 1008 N N . GLY A 1 126 ? -14.368 -12.539 18.181 1.00 87.81 126 GLY A N 1
ATOM 1009 C CA . GLY A 1 126 ? -13.091 -13.263 18.087 1.00 87.81 126 GLY A CA 1
ATOM 1010 C C . GLY A 1 126 ? -12.215 -12.879 16.889 1.00 87.81 126 GLY A C 1
ATOM 1011 O O . GLY A 1 126 ? -11.141 -13.446 16.720 1.00 87.81 126 GLY A O 1
ATOM 1012 N N . LYS A 1 127 ? -12.645 -11.908 16.076 1.00 89.31 127 LYS A N 1
ATOM 1013 C CA . LYS A 1 127 ? -11.960 -11.491 14.852 1.00 89.31 127 LYS A CA 1
ATOM 1014 C C . LYS A 1 127 ? -11.443 -10.062 14.948 1.00 89.31 127 LYS A C 1
ATOM 1016 O O . LYS A 1 127 ? -12.034 -9.209 15.616 1.00 89.31 127 LYS A O 1
ATOM 1021 N N . MET A 1 128 ? -10.336 -9.811 14.266 1.00 88.62 128 MET A N 1
ATOM 1022 C CA . MET A 1 128 ? -9.824 -8.477 13.995 1.00 88.62 128 MET A CA 1
ATOM 1023 C C . MET A 1 128 ? -10.700 -7.804 12.940 1.00 88.62 128 MET A C 1
ATOM 1025 O O . MET A 1 128 ? -11.045 -8.405 11.926 1.00 88.62 128 MET A O 1
ATOM 1029 N N . ASP A 1 129 ? -11.065 -6.558 13.196 1.00 88.75 129 ASP A N 1
ATOM 1030 C CA . ASP A 1 129 ? -12.035 -5.781 12.431 1.00 88.75 129 ASP A CA 1
ATOM 1031 C C . ASP A 1 129 ? -11.533 -4.325 12.287 1.00 88.75 129 ASP A C 1
ATOM 1033 O O . ASP A 1 129 ? -10.540 -3.946 12.913 1.00 88.75 129 ASP A O 1
ATOM 1037 N N . CYS A 1 130 ? -12.191 -3.478 11.487 1.00 87.38 130 CYS A N 1
ATOM 1038 C CA . CYS A 1 130 ? -11.818 -2.071 11.304 1.00 87.38 130 CYS A CA 1
ATOM 1039 C C . CYS A 1 130 ? -11.599 -1.348 12.644 1.00 87.38 130 CYS A C 1
ATOM 1041 O O . CYS A 1 130 ? -10.591 -0.666 12.822 1.00 87.38 130 CYS A O 1
ATOM 1043 N N . LEU A 1 131 ? -12.513 -1.540 13.606 1.00 88.62 13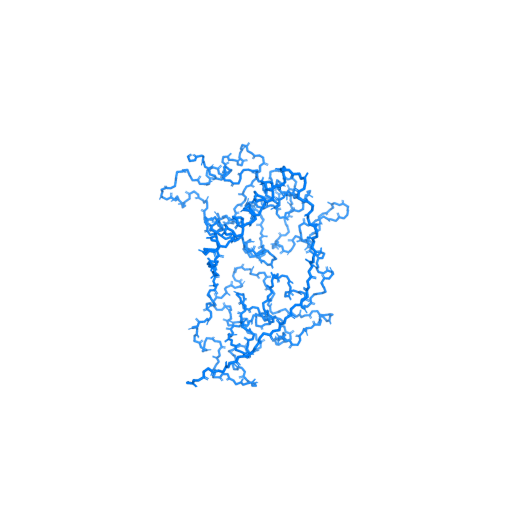1 LEU A N 1
ATOM 1044 C CA . LEU A 1 131 ? -12.443 -0.919 14.937 1.00 88.62 131 LEU A CA 1
ATOM 1045 C C . LEU A 1 131 ? -11.439 -1.584 15.889 1.00 88.62 131 LEU A C 1
ATOM 1047 O O . LEU A 1 131 ? -11.236 -1.096 16.999 1.00 88.62 131 LEU A O 1
ATOM 1051 N N . THR A 1 132 ? -10.803 -2.687 15.485 1.00 88.62 132 THR A N 1
ATOM 1052 C CA . THR A 1 132 ? -9.629 -3.191 16.200 1.00 88.62 132 THR A CA 1
ATOM 1053 C C . THR A 1 132 ? -8.512 -2.165 16.067 1.00 88.62 132 THR A C 1
ATOM 1055 O O . THR A 1 132 ? -7.983 -1.713 17.073 1.00 88.62 132 THR A O 1
ATOM 1058 N N . CYS A 1 133 ? -8.200 -1.728 14.846 1.00 85.06 133 CYS A N 1
ATOM 1059 C CA . CYS A 1 133 ? -7.087 -0.812 14.602 1.00 85.06 133 CYS A CA 1
ATOM 1060 C C . CYS A 1 133 ? -7.487 0.667 14.577 1.00 85.06 133 CYS A C 1
ATOM 1062 O O . CYS A 1 133 ? -6.641 1.511 14.873 1.00 85.06 133 CYS A O 1
ATOM 1064 N N . HIS A 1 134 ? -8.737 0.989 14.228 1.00 85.94 134 HIS A N 1
ATOM 1065 C CA . HIS A 1 134 ? -9.200 2.366 14.063 1.00 85.94 134 HIS A CA 1
ATOM 1066 C C . HIS A 1 134 ? -10.096 2.861 15.210 1.00 85.94 134 HIS A C 1
ATOM 1068 O O . HIS A 1 134 ? -11.056 2.213 15.614 1.00 85.94 134 HIS A O 1
ATOM 1074 N N . GLN A 1 135 ? -9.811 4.075 15.673 1.00 84.25 135 GLN A N 1
ATOM 1075 C CA . GLN A 1 135 ? -10.517 4.851 16.682 1.00 84.25 135 GLN A CA 1
ATOM 1076 C C . GLN A 1 135 ? -11.144 6.087 16.023 1.00 84.25 135 GLN A C 1
ATOM 1078 O O . GLN A 1 135 ? -10.478 7.096 15.799 1.00 84.25 135 GLN A O 1
ATOM 1083 N N . VAL A 1 136 ? -12.440 6.004 15.716 1.00 82.81 136 VAL A N 1
ATOM 1084 C CA . VAL A 1 136 ? -13.189 7.055 14.993 1.00 82.81 136 VAL A CA 1
ATOM 1085 C C . VAL A 1 136 ? -13.715 8.180 15.890 1.00 82.81 136 VAL A C 1
ATOM 1087 O O . VAL A 1 136 ? -14.147 9.216 15.397 1.00 82.81 136 VAL A O 1
ATOM 1090 N N . HIS A 1 137 ? -13.703 8.000 17.215 1.00 79.69 137 HIS A N 1
ATOM 1091 C CA . HIS A 1 137 ? -14.026 9.078 18.153 1.00 79.69 137 HIS A CA 1
ATOM 1092 C C . HIS A 1 137 ? -12.747 9.758 18.639 1.00 79.69 137 HIS A C 1
ATOM 1094 O O . HIS A 1 137 ? -11.817 9.080 19.071 1.00 79.69 137 HIS A O 1
ATOM 1100 N N . SER A 1 138 ? -12.742 11.090 18.637 1.00 63.75 138 SER A N 1
ATOM 1101 C CA . SER A 1 138 ? -11.673 11.920 19.204 1.00 63.75 138 SER A CA 1
ATOM 1102 C C . SER A 1 138 ? -12.107 12.508 20.557 1.00 63.75 138 SER A C 1
ATOM 1104 O O . SER A 1 138 ? -13.231 12.997 20.656 1.00 63.75 138 SER A O 1
ATOM 1106 N N . GLY A 1 139 ? -11.246 12.511 21.586 1.00 54.16 139 GLY A N 1
ATOM 1107 C CA . GLY A 1 139 ? -11.512 13.182 22.875 1.00 54.16 139 GLY A CA 1
ATOM 1108 C C . GLY A 1 139 ? -10.538 12.791 23.996 1.00 54.16 139 GLY A C 1
ATOM 1109 O O . GLY A 1 139 ? -9.699 11.924 23.796 1.00 54.16 139 GLY A O 1
ATOM 1110 N N . ASP A 1 140 ? -10.637 13.408 25.177 1.00 48.06 140 ASP A N 1
ATOM 1111 C CA . ASP A 1 140 ? -9.695 13.164 26.291 1.00 48.06 140 ASP A CA 1
ATOM 1112 C C . ASP A 1 140 ? -9.761 11.724 26.848 1.00 48.06 140 ASP A C 1
ATOM 1114 O O . ASP A 1 140 ? -8.741 11.180 27.265 1.00 48.06 140 ASP A O 1
ATOM 1118 N N . ASP A 1 141 ? -10.925 11.067 26.750 1.00 50.16 141 ASP A N 1
ATOM 1119 C CA . ASP A 1 141 ? -11.120 9.645 27.097 1.00 50.16 141 ASP A CA 1
ATOM 1120 C C . ASP A 1 141 ? -10.680 8.676 25.981 1.00 50.16 141 ASP A C 1
ATOM 1122 O O . ASP A 1 141 ? -10.511 7.476 26.200 1.00 50.16 141 ASP A O 1
ATOM 1126 N N . TYR A 1 142 ? -10.511 9.187 24.762 1.00 55.03 142 TYR A N 1
ATOM 1127 C CA . TYR A 1 142 ? -10.224 8.416 23.558 1.00 55.03 142 TYR A CA 1
ATOM 1128 C C . TYR A 1 142 ? -8.981 9.013 22.925 1.00 55.03 142 TYR A C 1
ATOM 1130 O O . TYR A 1 142 ? -9.114 9.879 22.059 1.00 55.03 142 TYR A O 1
ATOM 1138 N N . GLN A 1 143 ? -7.807 8.589 23.425 1.00 49.22 143 GLN A N 1
ATOM 1139 C CA . GLN A 1 143 ? -6.465 9.003 22.984 1.00 49.22 143 GLN A CA 1
ATOM 1140 C C . GLN A 1 143 ? -6.529 9.674 21.618 1.00 49.22 143 GLN A C 1
ATOM 1142 O O . GLN A 1 143 ? -6.802 8.972 20.643 1.00 49.22 143 GLN A O 1
ATOM 1147 N N . LYS A 1 144 ? -6.395 11.015 21.595 1.00 50.00 144 LYS A N 1
ATOM 1148 C CA . LYS A 1 144 ? -6.560 11.877 20.412 1.00 50.00 144 LYS A CA 1
ATOM 1149 C C . LYS A 1 144 ? -6.301 11.076 19.146 1.00 50.00 144 LYS A C 1
ATOM 1151 O O . LYS A 1 144 ? -5.145 10.735 18.883 1.00 50.00 144 LYS A O 1
ATOM 1156 N N . GLY A 1 145 ? -7.380 10.747 18.428 1.00 48.91 145 GLY A N 1
ATOM 1157 C CA . GLY A 1 145 ? -7.303 10.013 17.175 1.00 48.91 145 GLY A CA 1
ATOM 1158 C C . GLY A 1 145 ? -6.161 10.597 16.361 1.00 48.91 145 GLY A C 1
ATOM 1159 O O . GLY A 1 145 ? -6.075 11.810 16.154 1.00 48.91 145 GLY A O 1
ATOM 1160 N N . THR A 1 146 ? -5.193 9.751 16.030 1.00 55.81 146 THR A N 1
ATOM 1161 C CA . THR A 1 146 ? -4.016 10.198 15.285 1.00 55.81 146 THR A CA 1
ATOM 1162 C C . THR A 1 146 ? -4.463 10.719 13.922 1.00 55.81 146 THR A C 1
ATOM 1164 O O . THR A 1 146 ? -5.596 10.475 13.512 1.00 55.81 146 THR A O 1
ATOM 1167 N N . ALA A 1 147 ? -3.577 11.352 13.150 1.00 59.50 147 ALA A N 1
ATOM 1168 C CA . ALA A 1 147 ? -3.895 11.735 11.768 1.00 59.50 147 ALA A CA 1
ATOM 1169 C C . ALA A 1 147 ? -4.440 10.566 10.906 1.00 59.50 147 ALA A C 1
ATOM 1171 O O . ALA A 1 147 ? -5.019 10.809 9.858 1.00 59.50 147 ALA A O 1
ATOM 1172 N N . ASN A 1 148 ? -4.276 9.310 11.347 1.00 69.00 148 ASN A N 1
ATOM 1173 C CA . ASN A 1 148 ? -4.767 8.100 10.682 1.00 69.00 148 ASN A CA 1
ATOM 1174 C C . ASN A 1 148 ? -5.808 7.317 11.510 1.00 69.00 148 ASN A C 1
ATOM 1176 O O . ASN A 1 148 ? -6.073 6.153 11.210 1.00 69.00 148 ASN A O 1
ATOM 1180 N N . LEU A 1 149 ? -6.346 7.910 12.582 1.00 80.31 149 LEU A N 1
ATOM 1181 C CA . LEU A 1 149 ? -7.318 7.291 13.488 1.00 80.31 149 LEU A CA 1
ATOM 1182 C C . LEU A 1 149 ? -6.844 5.971 14.099 1.00 80.31 149 LEU A C 1
ATOM 1184 O O . LEU A 1 149 ? -7.660 5.138 14.439 1.00 80.31 149 LEU A O 1
ATOM 1188 N N . LEU A 1 150 ? -5.542 5.732 14.220 1.00 81.31 150 LEU A N 1
ATOM 1189 C CA . LEU A 1 150 ? -5.043 4.481 14.790 1.00 81.31 150 LEU A CA 1
ATOM 1190 C C . LEU A 1 150 ? -5.189 4.461 16.321 1.00 81.31 150 LEU A C 1
ATOM 1192 O O . LEU A 1 150 ? -4.777 5.420 16.980 1.00 81.31 150 LEU A O 1
ATOM 1196 N N . VAL A 1 151 ? -5.740 3.371 16.867 1.00 82.06 151 VAL A N 1
ATOM 1197 C CA . VAL A 1 151 ? -5.810 3.093 18.316 1.00 82.06 151 VAL A CA 1
ATOM 1198 C C . VAL A 1 151 ? -4.393 3.094 18.896 1.00 82.06 151 VAL A C 1
ATOM 1200 O O . VAL A 1 151 ? -3.484 2.570 18.263 1.00 82.06 151 VAL A O 1
ATOM 1203 N N . GLY A 1 152 ? -4.191 3.664 20.089 1.00 76.38 152 GLY A N 1
ATOM 1204 C CA . GLY A 1 152 ? -2.913 3.560 20.811 1.00 76.38 152 GLY A CA 1
ATOM 1205 C C . GLY A 1 152 ? -1.789 4.481 20.318 1.00 76.38 152 GLY A C 1
ATOM 1206 O O . GLY 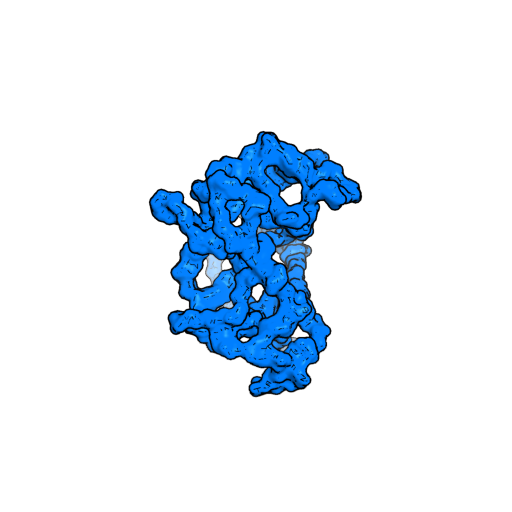A 1 152 ? -0.662 4.373 20.800 1.00 76.38 152 GLY A O 1
ATOM 1207 N N . GLY A 1 153 ? -2.051 5.344 19.331 1.00 71.62 153 GLY A N 1
ATOM 1208 C CA . GLY A 1 153 ? -1.033 6.228 18.759 1.00 71.62 153 GLY A CA 1
ATOM 1209 C C . GLY A 1 153 ? -0.840 7.562 19.507 1.00 71.62 153 GLY A C 1
ATOM 1210 O O . GLY A 1 153 ? -1.370 7.778 20.590 1.00 71.62 153 GLY A O 1
ATOM 1211 N N . SER A 1 154 ? -0.083 8.529 18.967 1.00 70.75 154 SER A N 1
ATOM 1212 C CA . SER A 1 154 ? 0.520 8.593 17.621 1.00 70.75 154 SER A CA 1
ATOM 1213 C C . SER A 1 154 ? 1.682 7.634 17.383 1.00 70.75 154 SER A C 1
ATOM 1215 O O . SER A 1 154 ? 2.551 7.460 18.230 1.00 70.75 154 SER A O 1
ATOM 1217 N N . TYR A 1 155 ? 1.724 7.060 16.178 1.00 76.06 155 TYR A N 1
ATOM 1218 C CA . TYR A 1 155 ? 2.833 6.243 15.701 1.00 76.06 155 TYR A CA 1
ATOM 1219 C C . TYR A 1 155 ? 3.689 7.050 14.722 1.00 76.06 155 TYR A C 1
ATOM 1221 O O . TYR A 1 155 ? 3.244 7.374 13.623 1.00 76.06 155 TYR A O 1
ATOM 1229 N N . ASN A 1 156 ? 4.943 7.327 15.090 1.00 71.81 156 ASN A N 1
ATOM 1230 C CA . ASN A 1 156 ? 5.897 8.022 14.211 1.00 71.81 156 ASN A CA 1
ATOM 1231 C C . ASN A 1 156 ? 6.263 7.200 12.962 1.00 71.81 156 ASN A C 1
ATOM 1233 O O . ASN A 1 156 ? 6.674 7.752 11.946 1.00 71.81 156 ASN A O 1
ATOM 1237 N N . ASN A 1 157 ? 6.117 5.875 13.033 1.00 76.25 157 ASN A N 1
ATOM 1238 C CA . ASN A 1 157 ? 6.268 4.963 11.909 1.00 76.25 157 ASN A CA 1
ATOM 1239 C C . ASN A 1 157 ? 5.013 4.093 11.821 1.00 76.25 157 ASN A C 1
ATOM 1241 O O . ASN A 1 157 ? 4.622 3.476 12.810 1.00 76.25 157 ASN A O 1
ATOM 1245 N N . ARG A 1 158 ? 4.399 4.009 10.636 1.00 75.44 158 ARG A N 1
ATOM 1246 C CA . ARG A 1 158 ? 3.176 3.222 10.425 1.00 75.44 158 ARG A CA 1
ATOM 1247 C C . ARG A 1 158 ? 3.354 1.748 10.803 1.00 75.44 158 ARG A C 1
ATOM 1249 O O . ARG A 1 158 ? 2.419 1.160 11.322 1.00 75.44 158 ARG A O 1
ATOM 1256 N N . ARG A 1 159 ? 4.554 1.173 10.656 1.00 79.12 159 ARG A N 1
ATOM 1257 C CA . ARG A 1 159 ? 4.849 -0.217 11.054 1.00 79.12 159 ARG A CA 1
ATOM 1258 C C . ARG A 1 159 ? 4.827 -0.442 12.566 1.00 79.12 159 ARG A C 1
ATOM 1260 O O . ARG A 1 159 ? 4.688 -1.580 12.998 1.00 79.12 159 ARG A O 1
ATOM 1267 N N . THR A 1 160 ? 4.923 0.614 13.377 1.00 82.25 160 THR A N 1
ATOM 1268 C CA . THR A 1 160 ? 4.902 0.488 14.842 1.00 82.25 160 THR A CA 1
ATOM 1269 C C . THR A 1 160 ? 3.592 -0.103 15.355 1.00 82.25 160 THR A C 1
ATOM 1271 O O . THR A 1 160 ? 3.616 -0.815 16.357 1.00 82.25 160 THR A O 1
ATOM 1274 N N . ILE A 1 161 ? 2.470 0.120 14.660 1.00 82.94 161 ILE A N 1
ATOM 1275 C CA . ILE A 1 161 ? 1.209 -0.535 15.024 1.00 82.94 161 ILE A CA 1
ATOM 1276 C C . ILE A 1 161 ? 1.251 -2.042 14.743 1.00 82.94 161 ILE A C 1
ATOM 1278 O O . ILE A 1 161 ? 0.720 -2.823 15.520 1.00 82.94 161 ILE A O 1
ATOM 1282 N N . CYS A 1 162 ? 1.935 -2.477 13.680 1.00 81.38 162 CYS A N 1
ATOM 1283 C CA . CYS A 1 162 ? 2.067 -3.897 13.349 1.00 81.38 162 CYS A CA 1
ATOM 1284 C C . CYS A 1 162 ? 2.816 -4.643 14.462 1.00 81.38 162 CYS A C 1
ATOM 1286 O O . CYS A 1 162 ? 2.436 -5.753 14.826 1.00 81.38 162 CYS A O 1
ATOM 1288 N N . PHE A 1 163 ? 3.828 -4.000 15.056 1.00 83.44 163 PHE A N 1
ATOM 1289 C CA . PHE A 1 163 ? 4.609 -4.558 16.165 1.00 83.44 163 PHE A CA 1
ATOM 1290 C C . PHE A 1 163 ? 3.841 -4.675 17.487 1.00 83.44 163 PHE A C 1
ATOM 1292 O O . PHE A 1 163 ? 4.377 -5.195 18.460 1.00 83.44 163 PHE A O 1
ATOM 1299 N N . GLN A 1 164 ? 2.600 -4.188 17.546 1.00 83.38 164 GLN A N 1
ATOM 1300 C CA . GLN A 1 164 ? 1.740 -4.424 18.702 1.00 83.38 164 GLN A CA 1
ATOM 1301 C C . GLN A 1 164 ? 1.276 -5.885 18.776 1.00 83.38 164 GLN A C 1
ATOM 1303 O O . GLN A 1 164 ? 1.033 -6.381 19.869 1.00 83.38 164 GLN A O 1
ATOM 1308 N N . CYS A 1 165 ? 1.191 -6.572 17.631 1.00 81.38 165 CYS A N 1
ATOM 1309 C CA . CYS A 1 165 ? 0.805 -7.984 17.555 1.00 81.38 165 CYS A CA 1
ATOM 1310 C C . CYS A 1 165 ? 1.918 -8.874 16.981 1.00 81.38 165 CYS A C 1
ATOM 1312 O O . CYS A 1 165 ? 1.980 -10.059 17.291 1.00 81.38 165 CYS A O 1
ATOM 1314 N N . HIS A 1 166 ? 2.807 -8.324 16.151 1.00 81.31 166 HIS A N 1
ATOM 1315 C CA . HIS A 1 166 ? 3.927 -9.060 15.572 1.00 81.31 166 HIS A CA 1
ATOM 1316 C C . HIS A 1 166 ? 5.223 -8.795 16.337 1.00 81.31 166 HIS A C 1
ATOM 1318 O O . HIS A 1 166 ? 5.537 -7.649 16.659 1.00 81.31 166 HIS A O 1
ATOM 1324 N N . ASN A 1 167 ? 6.018 -9.839 16.580 1.00 83.19 167 ASN A N 1
ATOM 1325 C CA . ASN A 1 167 ? 7.348 -9.664 17.155 1.00 83.19 167 ASN A CA 1
ATOM 1326 C C . ASN A 1 167 ? 8.198 -8.758 16.245 1.00 83.19 167 ASN A C 1
ATOM 1328 O O . ASN A 1 167 ? 8.265 -8.958 15.033 1.00 83.19 167 ASN A O 1
ATOM 1332 N N . LYS A 1 168 ? 8.826 -7.739 16.835 1.00 80.88 168 LYS A N 1
ATOM 1333 C CA . LYS A 1 168 ? 9.516 -6.693 16.083 1.00 80.88 168 LYS A CA 1
ATOM 1334 C C . LYS A 1 168 ? 10.708 -7.238 15.315 1.00 80.88 168 LYS A C 1
ATOM 1336 O O . LYS A 1 168 ? 10.864 -6.868 14.161 1.00 80.88 168 LYS A O 1
ATOM 1341 N N . GLU A 1 169 ? 11.525 -8.079 15.938 1.00 80.38 169 GLU A N 1
ATOM 1342 C CA . GLU A 1 169 ? 12.753 -8.609 15.348 1.00 80.38 169 GLU A CA 1
ATOM 1343 C C . GLU A 1 169 ? 12.412 -9.424 14.094 1.00 80.38 169 GLU A C 1
ATOM 1345 O O . GLU A 1 169 ? 12.736 -8.999 12.986 1.00 80.38 169 GLU A O 1
ATOM 1350 N N . SER A 1 170 ? 11.614 -10.482 14.250 1.00 75.94 170 SER A N 1
ATOM 1351 C CA . SER A 1 170 ? 11.173 -11.348 13.144 1.00 75.94 170 SER A CA 1
ATOM 1352 C C . SER A 1 170 ? 10.355 -10.616 12.074 1.00 75.94 170 SER A C 1
ATOM 1354 O O . SER A 1 170 ? 10.520 -10.868 10.884 1.00 75.94 170 SER A O 1
ATOM 1356 N N . TYR A 1 171 ? 9.488 -9.673 12.454 1.00 73.06 171 TYR A N 1
ATOM 1357 C CA . TYR A 1 171 ? 8.676 -8.937 11.481 1.00 73.06 171 TYR A CA 1
ATOM 1358 C C . TYR A 1 171 ? 9.470 -7.832 10.773 1.00 73.06 171 TYR A C 1
ATOM 1360 O O . TYR A 1 171 ? 9.162 -7.480 9.637 1.00 73.06 171 TYR A O 1
ATOM 1368 N N . SER A 1 172 ? 10.496 -7.262 11.413 1.00 69.38 172 SER A N 1
ATOM 1369 C CA . SER A 1 172 ? 11.352 -6.241 10.793 1.00 69.38 172 SER A CA 1
ATOM 1370 C C . SER A 1 172 ? 12.220 -6.792 9.665 1.00 69.38 172 SER A C 1
ATOM 1372 O O . SER A 1 172 ? 12.583 -6.036 8.763 1.00 69.38 172 SER A O 1
ATOM 1374 N N . GLU A 1 173 ? 12.478 -8.100 9.680 1.00 71.38 173 GLU A N 1
ATOM 1375 C CA . GLU A 1 173 ? 13.153 -8.830 8.606 1.00 71.38 173 GLU A CA 1
ATOM 1376 C C . GLU A 1 173 ? 12.262 -9.016 7.371 1.00 71.38 173 GLU A C 1
ATOM 1378 O O . GLU A 1 173 ? 12.774 -9.263 6.278 1.00 71.38 173 GLU A O 1
ATOM 1383 N N . ILE A 1 174 ? 10.939 -8.830 7.499 1.00 75.31 174 ILE A N 1
ATOM 1384 C CA . ILE A 1 174 ? 10.007 -8.888 6.370 1.00 75.31 174 ILE A CA 1
ATOM 1385 C C . ILE A 1 174 ? 10.200 -7.640 5.507 1.00 75.31 174 ILE A C 1
ATOM 1387 O O . ILE A 1 174 ? 9.503 -6.627 5.620 1.00 75.31 174 ILE A O 1
ATOM 1391 N N . ASN A 1 175 ? 11.167 -7.733 4.602 1.00 85.88 175 ASN A N 1
ATOM 1392 C CA . ASN A 1 175 ? 11.352 -6.803 3.511 1.00 85.88 175 ASN A CA 1
ATOM 1393 C C . ASN A 1 175 ? 10.938 -7.490 2.204 1.00 85.88 175 ASN A C 1
ATOM 1395 O O . ASN A 1 175 ? 11.723 -8.266 1.641 1.00 85.88 175 ASN A O 1
ATOM 1399 N N . PRO A 1 176 ? 9.731 -7.200 1.682 1.00 88.75 176 PRO A N 1
ATOM 1400 C CA . PRO A 1 176 ? 9.273 -7.818 0.447 1.00 88.75 176 PRO A CA 1
ATOM 1401 C C . PRO A 1 176 ? 10.153 -7.445 -0.745 1.00 88.75 176 PRO A C 1
ATOM 1403 O O . PRO A 1 176 ? 10.102 -8.127 -1.753 1.00 88.75 176 PRO A O 1
ATOM 1406 N N . HIS A 1 177 ? 10.973 -6.396 -0.644 1.00 92.31 177 HIS A N 1
ATOM 1407 C CA . HIS A 1 177 ? 11.849 -5.928 -1.718 1.00 92.31 177 HIS A CA 1
ATOM 1408 C C . HIS A 1 177 ? 13.202 -6.653 -1.762 1.00 92.31 177 HIS A C 1
ATOM 1410 O O . HIS A 1 177 ? 13.993 -6.377 -2.662 1.00 92.31 177 HIS A O 1
ATOM 1416 N N . GLU A 1 178 ? 13.459 -7.556 -0.806 1.00 90.81 178 GLU A N 1
ATOM 1417 C CA . GLU A 1 178 ? 14.694 -8.356 -0.696 1.00 90.81 178 GLU A CA 1
ATOM 1418 C C . GLU A 1 178 ? 14.443 -9.857 -0.488 1.00 90.81 178 GLU A C 1
ATOM 1420 O O . GLU A 1 178 ? 15.387 -10.640 -0.443 1.00 90.81 178 GLU A O 1
ATOM 1425 N N . SER A 1 179 ? 13.177 -10.267 -0.363 1.00 90.00 179 SER A N 1
ATOM 1426 C CA . SER A 1 179 ? 12.786 -11.652 -0.050 1.00 90.00 179 SER A CA 1
ATOM 1427 C C . SER A 1 179 ? 12.023 -12.325 -1.196 1.00 90.00 179 SER A C 1
ATOM 1429 O O . SER A 1 179 ? 11.249 -13.254 -0.969 1.00 90.00 179 SER A O 1
ATOM 1431 N N . MET A 1 180 ? 12.171 -11.826 -2.426 1.00 92.75 180 MET A N 1
ATOM 1432 C CA . MET A 1 180 ? 11.485 -12.356 -3.616 1.00 92.75 180 MET A CA 1
ATOM 1433 C C . MET A 1 180 ? 12.250 -13.508 -4.270 1.00 92.75 180 MET A C 1
ATOM 1435 O O . MET A 1 180 ? 11.690 -14.211 -5.108 1.00 92.75 180 MET A O 1
ATOM 1439 N N . LEU A 1 181 ? 13.516 -13.700 -3.898 1.00 93.62 181 LEU A N 1
ATOM 1440 C CA . LEU A 1 181 ? 14.360 -14.801 -4.343 1.00 93.62 181 LEU A CA 1
ATOM 1441 C C . LEU A 1 181 ? 14.765 -15.669 -3.149 1.00 93.62 181 LEU A C 1
ATOM 1443 O O . LEU A 1 181 ? 15.137 -15.156 -2.094 1.00 93.62 181 LEU A O 1
ATOM 1447 N N . ASN A 1 182 ? 14.723 -16.983 -3.339 1.00 92.81 182 ASN A N 1
ATOM 1448 C CA . ASN A 1 182 ? 15.315 -17.957 -2.429 1.00 92.81 182 ASN A CA 1
ATOM 1449 C C . ASN A 1 182 ? 16.851 -17.951 -2.559 1.00 92.81 182 ASN A C 1
ATOM 1451 O O . ASN A 1 182 ? 17.419 -17.331 -3.462 1.00 92.81 182 ASN A O 1
ATOM 1455 N N . GLN A 1 183 ? 17.542 -18.686 -1.683 1.00 91.25 183 GLN A N 1
ATOM 1456 C CA . GLN A 1 183 ? 19.011 -18.787 -1.705 1.00 91.25 183 GLN A CA 1
ATOM 1457 C C . GLN A 1 183 ? 19.561 -19.353 -3.027 1.00 91.25 183 GLN A C 1
ATOM 1459 O O . GLN A 1 183 ? 20.626 -18.941 -3.482 1.00 91.25 183 GLN A O 1
ATOM 1464 N N . ASP A 1 184 ? 18.817 -20.249 -3.675 1.00 94.94 184 ASP A N 1
ATOM 1465 C CA . ASP A 1 184 ? 19.140 -20.825 -4.987 1.00 94.94 184 ASP A CA 1
ATOM 1466 C C . ASP A 1 184 ? 18.755 -19.913 -6.171 1.00 94.94 184 ASP A C 1
ATOM 1468 O O . ASP A 1 184 ? 18.904 -20.301 -7.329 1.00 94.94 184 ASP A O 1
ATOM 1472 N N . LYS A 1 185 ? 18.284 -18.690 -5.886 1.00 91.25 185 LYS A N 1
ATOM 1473 C CA . LYS A 1 185 ? 17.771 -17.696 -6.842 1.00 91.25 185 LYS A CA 1
ATOM 1474 C C . LYS A 1 185 ? 16.464 -18.087 -7.538 1.00 91.25 185 LYS A C 1
ATOM 1476 O O . LYS A 1 185 ? 16.063 -17.407 -8.482 1.00 91.25 185 LYS A O 1
ATOM 1481 N N . SER A 1 186 ? 15.774 -19.133 -7.086 1.00 93.38 186 SER A N 1
ATOM 1482 C CA . SER A 1 186 ? 14.392 -19.392 -7.500 1.00 93.38 186 SER A CA 1
ATOM 1483 C C . SER A 1 186 ? 13.434 -18.356 -6.895 1.00 93.38 186 SER A C 1
ATOM 1485 O O . SER A 1 186 ? 13.741 -17.722 -5.885 1.00 93.38 186 SER A O 1
ATOM 1487 N N . LEU A 1 187 ? 12.269 -18.156 -7.517 1.00 92.69 187 LEU A N 1
ATOM 1488 C CA . LEU A 1 187 ? 11.272 -17.192 -7.043 1.00 92.69 187 LEU A CA 1
ATOM 1489 C C . LEU A 1 187 ? 10.618 -17.666 -5.737 1.00 92.69 187 LEU A C 1
ATOM 1491 O O . LEU A 1 187 ? 10.108 -18.783 -5.647 1.00 92.69 187 LEU A O 1
ATOM 1495 N N . ASN A 1 188 ? 10.560 -16.778 -4.747 1.00 91.38 188 ASN A N 1
ATOM 1496 C CA . ASN A 1 188 ? 9.771 -16.962 -3.537 1.00 91.38 188 ASN A CA 1
ATOM 1497 C C . ASN A 1 188 ? 8.360 -16.389 -3.736 1.00 91.38 188 ASN A C 1
ATOM 1499 O O . ASN A 1 188 ? 8.093 -15.212 -3.478 1.00 91.38 188 ASN A O 1
ATOM 1503 N N . PHE A 1 189 ? 7.439 -17.244 -4.177 1.00 88.56 189 PHE A N 1
ATOM 1504 C CA . PHE A 1 189 ? 6.072 -16.834 -4.496 1.00 88.56 189 PHE A CA 1
ATOM 1505 C C . PHE A 1 189 ? 5.254 -16.341 -3.295 1.00 88.56 189 PHE A C 1
ATOM 1507 O O . PHE A 1 189 ? 4.339 -15.542 -3.489 1.00 88.56 189 PHE A O 1
ATOM 1514 N N . ASN A 1 190 ? 5.601 -16.727 -2.062 1.00 87.00 190 ASN A N 1
ATOM 1515 C CA . ASN A 1 190 ? 4.908 -16.223 -0.871 1.00 87.00 190 ASN A CA 1
ATOM 1516 C C . ASN A 1 190 ? 5.085 -14.703 -0.723 1.00 87.00 190 ASN A C 1
ATOM 1518 O O . ASN A 1 190 ? 4.173 -14.005 -0.284 1.00 87.00 190 ASN A O 1
ATOM 1522 N N . THR A 1 191 ? 6.240 -14.172 -1.135 1.00 89.12 191 THR A N 1
ATOM 1523 C CA . THR A 1 191 ? 6.498 -12.727 -1.137 1.00 89.12 191 THR A CA 1
ATOM 1524 C C . THR A 1 191 ? 5.727 -12.022 -2.253 1.00 89.12 191 THR A C 1
ATOM 1526 O O . THR A 1 191 ? 5.225 -10.918 -2.045 1.00 89.12 191 THR A O 1
ATOM 1529 N N . CYS A 1 192 ? 5.578 -12.653 -3.424 1.00 90.69 192 CYS A N 1
ATOM 1530 C CA . CYS A 1 192 ? 4.785 -12.110 -4.533 1.00 90.69 192 CYS A CA 1
ATOM 1531 C C . CYS A 1 192 ? 3.320 -11.897 -4.125 1.00 90.69 192 CYS A C 1
ATOM 1533 O O . CYS A 1 192 ? 2.731 -10.865 -4.454 1.00 90.69 192 CYS A O 1
ATOM 1535 N N . ASP A 1 193 ? 2.771 -12.824 -3.336 1.00 88.31 193 ASP A N 1
ATOM 1536 C CA . ASP A 1 193 ? 1.401 -12.766 -2.824 1.00 88.31 193 ASP A CA 1
ATOM 1537 C C . ASP A 1 193 ? 1.166 -11.577 -1.873 1.00 88.31 193 ASP A C 1
ATOM 1539 O O . ASP A 1 193 ? 0.028 -11.297 -1.513 1.00 88.31 193 ASP A O 1
ATOM 1543 N N . LEU A 1 194 ? 2.191 -10.839 -1.438 1.00 86.12 194 LEU A N 1
ATOM 1544 C CA . LEU A 1 194 ? 1.978 -9.619 -0.648 1.00 86.12 194 LEU A CA 1
ATOM 1545 C C . LEU A 1 194 ? 1.396 -8.477 -1.489 1.00 86.12 194 LEU A C 1
ATOM 1547 O O . LEU A 1 194 ? 0.666 -7.641 -0.956 1.00 86.12 194 LEU A O 1
ATOM 1551 N N . CYS A 1 195 ? 1.700 -8.457 -2.788 1.00 89.06 195 CYS A N 1
ATOM 1552 C CA . CYS A 1 195 ? 1.298 -7.394 -3.707 1.00 89.06 195 CYS A CA 1
ATOM 1553 C C . CYS A 1 195 ? 0.342 -7.893 -4.794 1.00 89.06 195 CYS A C 1
ATOM 1555 O O . CYS A 1 195 ? -0.565 -7.166 -5.197 1.00 89.06 195 CYS A O 1
ATOM 1557 N N . HIS A 1 196 ? 0.540 -9.120 -5.274 1.00 91.12 196 HIS A N 1
ATOM 1558 C CA . HIS A 1 196 ? -0.159 -9.648 -6.438 1.00 91.12 196 HIS A CA 1
ATOM 1559 C C . HIS A 1 196 ? -1.320 -10.558 -6.055 1.00 91.12 196 HIS A C 1
ATOM 1561 O O . HIS A 1 196 ? -1.206 -11.385 -5.150 1.00 91.12 196 HIS A O 1
ATOM 1567 N N . GLN A 1 197 ? -2.444 -10.388 -6.753 1.00 89.12 197 GLN A N 1
ATOM 1568 C CA . GLN A 1 197 ? -3.618 -11.249 -6.603 1.00 89.12 197 GLN A CA 1
ATOM 1569 C C . GLN A 1 197 ? -3.383 -12.596 -7.289 1.00 89.12 197 GLN A C 1
ATOM 1571 O O . GLN A 1 197 ? -3.714 -13.648 -6.746 1.00 89.12 197 GLN A O 1
ATOM 1576 N N . LYS A 1 198 ? -2.759 -12.550 -8.468 1.00 89.69 198 LYS A N 1
ATOM 1577 C CA . LYS A 1 198 ? -2.300 -13.707 -9.230 1.00 89.69 198 LYS A CA 1
ATOM 1578 C C . LYS A 1 198 ? -0.786 -13.626 -9.363 1.00 89.69 198 LYS A C 1
ATOM 1580 O O . LYS A 1 198 ? -0.267 -12.582 -9.740 1.00 89.69 198 LYS A O 1
ATOM 1585 N N . ARG A 1 199 ? -0.087 -14.719 -9.053 1.00 89.75 199 ARG A N 1
ATOM 1586 C CA . ARG A 1 199 ? 1.382 -14.802 -9.107 1.00 89.75 199 ARG A CA 1
ATOM 1587 C C . ARG A 1 199 ? 1.871 -14.588 -10.543 1.00 89.75 199 ARG A C 1
ATOM 1589 O O . ARG A 1 199 ? 1.611 -15.466 -11.367 1.00 89.75 199 ARG A O 1
ATOM 1596 N N . PRO A 1 200 ? 2.564 -13.476 -10.842 1.00 90.62 200 PRO A N 1
ATOM 1597 C CA . PRO A 1 200 ? 3.077 -13.254 -12.180 1.00 90.62 200 PRO A CA 1
ATOM 1598 C C . PRO A 1 200 ? 4.324 -14.110 -12.422 1.00 90.62 200 PRO A C 1
ATOM 1600 O O . PRO A 1 200 ? 5.160 -14.272 -11.528 1.00 90.62 200 PRO A O 1
ATOM 1603 N N . ASP A 1 201 ? 4.477 -14.630 -13.636 1.00 91.00 201 ASP A N 1
ATOM 1604 C CA . ASP A 1 201 ? 5.726 -15.202 -14.122 1.00 91.00 201 ASP A CA 1
ATOM 1605 C C . ASP A 1 201 ? 6.550 -14.103 -14.816 1.00 91.00 201 ASP A C 1
ATOM 1607 O O . ASP A 1 201 ? 6.253 -13.731 -15.954 1.00 91.00 201 ASP A O 1
ATOM 1611 N N . PRO A 1 202 ? 7.627 -13.593 -14.191 1.00 90.62 202 PRO A N 1
ATOM 1612 C CA . PRO A 1 202 ? 8.401 -12.467 -14.716 1.00 90.62 202 PRO A CA 1
ATOM 1613 C C . PRO A 1 202 ? 9.147 -12.771 -16.027 1.00 90.62 202 PRO A C 1
ATOM 1615 O O . PRO A 1 202 ? 9.759 -11.869 -16.608 1.00 90.62 202 PRO A O 1
ATOM 1618 N N . ARG A 1 203 ? 9.128 -14.022 -16.507 1.00 87.88 203 ARG A N 1
ATOM 1619 C CA . ARG A 1 203 ? 9.651 -14.404 -17.828 1.00 87.88 203 ARG A CA 1
ATOM 1620 C C . ARG A 1 203 ? 8.662 -14.049 -18.937 1.00 87.88 203 ARG A C 1
ATOM 1622 O O . ARG A 1 203 ? 9.067 -13.552 -19.992 1.00 87.88 203 ARG A O 1
ATOM 1629 N N . PHE A 1 204 ? 7.370 -14.241 -18.687 1.00 90.25 204 PHE A N 1
ATOM 1630 C CA . PHE A 1 204 ? 6.326 -14.184 -19.713 1.00 90.25 204 PHE A CA 1
ATOM 1631 C C . PHE A 1 204 ? 5.364 -13.019 -19.510 1.00 90.25 204 PHE A C 1
ATOM 1633 O O . PHE A 1 204 ? 5.098 -12.296 -20.467 1.00 90.25 204 PHE A O 1
ATOM 1640 N N . ASP A 1 205 ? 4.939 -12.775 -18.274 1.00 91.88 205 ASP A N 1
ATOM 1641 C CA . ASP A 1 205 ? 3.949 -11.753 -17.962 1.00 91.88 205 ASP A CA 1
ATOM 1642 C C . ASP A 1 205 ? 4.543 -10.350 -18.114 1.00 91.88 205 ASP A C 1
ATOM 1644 O O . ASP A 1 205 ? 5.727 -10.089 -17.848 1.00 91.88 205 ASP A O 1
ATOM 1648 N N . ARG A 1 206 ? 3.718 -9.423 -18.592 1.00 87.31 206 ARG A N 1
ATOM 1649 C CA . ARG A 1 206 ? 4.039 -8.004 -18.757 1.00 87.31 206 ARG A CA 1
ATOM 1650 C C . ARG A 1 206 ? 3.057 -7.166 -17.954 1.00 87.31 206 ARG A C 1
ATOM 1652 O O . ARG A 1 206 ? 2.134 -7.678 -17.340 1.00 87.31 206 ARG A O 1
ATOM 1659 N N . THR A 1 207 ? 3.253 -5.848 -17.941 1.00 85.75 207 THR A N 1
ATOM 1660 C CA . THR A 1 207 ? 2.453 -4.921 -17.119 1.00 85.75 207 THR A CA 1
ATOM 1661 C C . THR A 1 207 ? 0.939 -5.108 -17.271 1.00 85.75 207 THR A C 1
ATOM 1663 O O . THR A 1 207 ? 0.226 -4.936 -16.291 1.00 85.75 207 THR A O 1
ATOM 1666 N N . ALA A 1 208 ? 0.458 -5.474 -18.462 1.00 85.38 208 ALA A N 1
ATOM 1667 C CA . ALA A 1 208 ? -0.962 -5.702 -18.725 1.00 85.38 208 ALA A CA 1
ATOM 1668 C C . ALA A 1 208 ? -1.509 -7.021 -18.140 1.00 85.38 208 ALA A C 1
ATOM 1670 O O . ALA A 1 208 ? -2.710 -7.119 -17.916 1.00 85.38 208 ALA A O 1
ATOM 1671 N N . ASP A 1 209 ? -0.647 -8.006 -17.880 1.00 89.38 209 ASP A N 1
ATOM 1672 C CA . ASP A 1 209 ? -1.022 -9.348 -17.409 1.00 89.38 209 ASP A CA 1
ATOM 1673 C C . ASP A 1 209 ? -1.004 -9.460 -15.874 1.00 89.38 209 ASP A C 1
ATOM 1675 O O . ASP A 1 209 ? -1.400 -10.474 -15.298 1.00 89.38 209 ASP A O 1
ATOM 1679 N N . VAL A 1 210 ? -0.497 -8.426 -15.198 1.00 89.75 210 VAL A N 1
ATOM 1680 C CA . VAL A 1 210 ? -0.266 -8.430 -13.756 1.00 89.75 210 VAL A CA 1
ATOM 1681 C C . VAL A 1 210 ? -1.502 -7.939 -13.013 1.00 89.75 210 VAL A C 1
ATOM 1683 O O . VAL A 1 210 ? -1.943 -6.803 -13.178 1.00 89.75 210 VAL A O 1
ATOM 1686 N N . GLU A 1 211 ? -1.995 -8.772 -12.100 1.00 89.62 211 GLU A N 1
ATOM 1687 C CA . GLU A 1 211 ? -3.114 -8.444 -11.220 1.00 89.62 211 GLU A CA 1
ATOM 1688 C C . GLU A 1 211 ? -2.619 -8.158 -9.799 1.00 89.62 211 GLU A C 1
ATOM 1690 O O . GLU A 1 211 ? -1.826 -8.909 -9.218 1.00 89.62 211 GLU A O 1
ATOM 1695 N N . PHE A 1 212 ? -3.099 -7.064 -9.217 1.00 88.31 212 PHE A N 1
ATOM 1696 C CA . PHE A 1 212 ? -2.732 -6.635 -7.872 1.00 88.31 212 PHE A CA 1
ATOM 1697 C C . PHE A 1 212 ? -3.828 -6.970 -6.876 1.00 88.31 212 PHE A C 1
ATOM 1699 O O . PHE A 1 212 ? -5.005 -6.945 -7.217 1.00 88.31 212 PHE A O 1
ATOM 1706 N N . LYS A 1 213 ? -3.429 -7.238 -5.628 1.00 84.69 213 LYS A N 1
ATOM 1707 C CA . LYS A 1 213 ? -4.372 -7.520 -4.543 1.00 84.69 213 LYS A CA 1
ATOM 1708 C C . LYS A 1 213 ? -5.298 -6.371 -4.225 1.00 84.69 213 LYS A C 1
ATOM 1710 O O . LYS A 1 213 ? -6.280 -6.655 -3.579 1.00 84.69 213 LYS A O 1
ATOM 1715 N N . SER A 1 214 ? -4.914 -5.146 -4.581 1.00 82.25 214 SER A N 1
ATOM 1716 C CA . SER A 1 214 ? -5.572 -3.865 -4.320 1.00 82.25 214 SER A CA 1
ATOM 1717 C C . SER A 1 214 ? -5.038 -2.845 -5.331 1.00 82.25 214 SER A C 1
ATOM 1719 O O . SER A 1 214 ? -4.096 -3.126 -6.078 1.00 82.25 214 SER A O 1
ATOM 1721 N N . GLU A 1 215 ? -5.576 -1.630 -5.326 1.00 83.81 215 GLU A N 1
ATOM 1722 C CA . GLU A 1 215 ? -4.965 -0.511 -6.034 1.00 83.81 215 GLU A CA 1
ATOM 1723 C C . GLU A 1 215 ? -3.505 -0.312 -5.576 1.00 83.81 215 GLU A C 1
ATOM 1725 O O . GLU A 1 215 ? -3.191 -0.268 -4.383 1.00 83.81 215 GLU A O 1
ATOM 1730 N N . ILE A 1 216 ? -2.594 -0.155 -6.542 1.00 87.38 216 ILE A N 1
ATOM 1731 C CA . ILE A 1 216 ? -1.135 -0.198 -6.321 1.00 87.38 216 ILE A CA 1
ATOM 1732 C C . ILE A 1 216 ? -0.680 0.773 -5.223 1.00 87.38 216 ILE A C 1
ATOM 1734 O O . ILE A 1 216 ? 0.208 0.466 -4.428 1.00 87.38 216 ILE A O 1
ATOM 1738 N N . HIS A 1 217 ? -1.290 1.955 -5.163 1.00 83.69 217 HIS A N 1
ATOM 1739 C CA . HIS A 1 217 ? -0.939 2.975 -4.184 1.00 83.69 217 HIS A CA 1
ATOM 1740 C C . HIS A 1 217 ? -1.152 2.531 -2.738 1.00 83.69 217 HIS A C 1
ATOM 1742 O O . HIS A 1 217 ? -0.296 2.793 -1.889 1.00 83.69 217 HIS A O 1
ATOM 1748 N N . PHE A 1 218 ? -2.258 1.841 -2.463 1.00 81.06 218 PHE A N 1
ATOM 1749 C CA . PHE A 1 218 ? -2.554 1.352 -1.127 1.00 81.06 218 PHE A CA 1
ATOM 1750 C C . PHE A 1 218 ? -1.516 0.302 -0.708 1.00 81.06 218 PHE A C 1
ATOM 1752 O O . PHE A 1 218 ? -0.946 0.418 0.384 1.00 81.06 218 PHE A O 1
ATOM 1759 N N . LEU A 1 219 ? -1.148 -0.619 -1.613 1.00 86.62 219 LEU A N 1
ATOM 1760 C CA . LEU A 1 219 ? -0.134 -1.654 -1.351 1.00 86.62 219 LEU A CA 1
ATOM 1761 C C . LEU A 1 219 ? 1.190 -1.058 -0.854 1.00 86.62 219 LEU A C 1
ATOM 1763 O O . LEU A 1 219 ? 1.799 -1.575 0.083 1.00 86.62 219 LEU A O 1
ATOM 1767 N N . CYS A 1 220 ? 1.623 0.061 -1.440 1.00 86.88 220 CYS A N 1
ATOM 1768 C CA . CYS A 1 220 ? 2.832 0.763 -1.010 1.00 86.88 220 CYS A CA 1
ATOM 1769 C C . CYS A 1 220 ? 2.629 1.495 0.325 1.00 86.88 220 CYS A C 1
ATOM 1771 O O . CYS A 1 220 ? 3.488 1.448 1.213 1.00 86.88 220 CYS A O 1
ATOM 1773 N N . TRP A 1 221 ? 1.488 2.171 0.475 1.00 82.06 221 TRP A N 1
ATOM 1774 C CA . TRP A 1 221 ? 1.177 2.981 1.648 1.00 82.06 221 TRP A CA 1
ATOM 1775 C C . TRP A 1 221 ? 1.020 2.184 2.937 1.00 82.06 221 TRP A C 1
ATOM 1777 O O . TRP A 1 221 ? 1.161 2.749 4.025 1.00 82.06 221 TRP A O 1
ATOM 1787 N N . ARG A 1 222 ? 0.792 0.873 2.848 1.00 78.25 222 ARG A N 1
ATOM 1788 C CA . ARG A 1 222 ? 0.807 -0.020 4.011 1.00 78.25 222 ARG A CA 1
ATOM 1789 C C . ARG A 1 222 ? 2.083 0.137 4.844 1.00 78.25 222 ARG A C 1
ATOM 1791 O O . ARG A 1 222 ? 2.016 0.173 6.072 1.00 78.25 222 ARG A O 1
ATOM 1798 N N . CYS A 1 223 ? 3.231 0.263 4.181 1.00 80.12 223 CYS A N 1
ATOM 1799 C CA . CYS A 1 223 ? 4.537 0.328 4.838 1.00 80.12 223 CYS A CA 1
ATOM 1800 C C . CYS A 1 223 ? 5.203 1.702 4.715 1.00 80.12 223 CYS A C 1
ATOM 1802 O O . CYS A 1 223 ? 5.916 2.111 5.633 1.00 80.12 223 CYS A O 1
ATOM 1804 N N . HIS A 1 224 ? 4.970 2.417 3.614 1.00 83.44 224 HIS A N 1
ATOM 1805 C CA . HIS A 1 224 ? 5.639 3.680 3.314 1.00 83.44 224 HIS A CA 1
ATOM 1806 C C . HIS A 1 224 ? 4.677 4.864 3.446 1.00 83.44 224 HIS A C 1
ATOM 1808 O O . HIS A 1 224 ? 3.570 4.812 2.914 1.00 83.44 224 HIS A O 1
ATOM 1814 N N . PRO A 1 225 ? 5.060 5.959 4.119 1.00 78.19 225 PRO A N 1
ATOM 1815 C CA . PRO A 1 225 ? 4.262 7.175 4.057 1.00 78.19 225 PRO A CA 1
ATOM 1816 C C . PRO A 1 225 ? 4.249 7.728 2.617 1.00 78.19 225 PRO A C 1
ATOM 1818 O O . PRO A 1 225 ? 5.232 7.549 1.891 1.00 78.19 225 PRO A O 1
ATOM 1821 N N . PRO A 1 226 ? 3.166 8.403 2.187 1.00 77.38 226 PRO A N 1
ATOM 1822 C CA . PRO A 1 226 ? 3.188 9.168 0.943 1.00 77.38 226 PRO A CA 1
ATOM 1823 C C . PRO A 1 226 ? 4.321 10.202 0.974 1.00 77.38 226 PRO A C 1
ATOM 1825 O O . PRO A 1 226 ? 4.700 10.694 2.040 1.00 77.38 226 PRO A O 1
ATOM 1828 N N . MET A 1 227 ? 4.864 10.534 -0.200 1.00 77.19 227 MET A N 1
ATOM 1829 C CA . MET A 1 227 ? 5.880 11.582 -0.299 1.00 77.19 227 MET A CA 1
ATOM 1830 C C . MET A 1 227 ? 5.279 12.918 0.145 1.00 77.19 227 MET A C 1
ATOM 1832 O O . MET A 1 227 ? 4.160 13.255 -0.236 1.00 77.19 227 MET A O 1
ATOM 1836 N N . ALA A 1 228 ? 6.021 13.672 0.953 1.00 72.06 228 ALA A N 1
ATOM 1837 C CA . ALA A 1 228 ? 5.578 14.980 1.410 1.00 72.06 228 ALA A CA 1
ATOM 1838 C C . ALA A 1 228 ? 5.694 16.033 0.294 1.00 72.06 228 ALA A C 1
ATOM 1840 O O . ALA A 1 228 ? 6.628 16.008 -0.509 1.00 72.06 228 ALA A O 1
ATOM 1841 N N . GLY A 1 229 ? 4.777 17.001 0.309 1.00 77.31 229 GLY A N 1
ATOM 1842 C CA . GLY A 1 229 ? 4.823 18.197 -0.530 1.00 77.31 229 GLY A CA 1
ATOM 1843 C C . GLY A 1 229 ? 4.104 18.081 -1.875 1.00 77.31 229 GLY A C 1
ATOM 1844 O O . GLY A 1 229 ? 3.603 17.030 -2.274 1.00 77.31 229 GLY A O 1
ATOM 1845 N N . ASN A 1 230 ? 4.089 19.205 -2.594 1.00 80.25 230 ASN A N 1
ATOM 1846 C CA . ASN A 1 230 ? 3.254 19.421 -3.781 1.00 80.25 230 ASN A CA 1
ATOM 1847 C C . ASN A 1 230 ? 3.545 18.449 -4.931 1.00 80.25 230 ASN A C 1
ATOM 1849 O O . ASN A 1 230 ? 2.673 18.202 -5.758 1.00 80.25 230 ASN A O 1
ATOM 1853 N N . PHE A 1 231 ? 4.755 17.880 -4.996 1.00 81.06 231 PHE A N 1
ATOM 1854 C CA . PHE A 1 231 ? 5.103 16.920 -6.043 1.00 81.06 231 PHE A CA 1
ATOM 1855 C C . PHE A 1 231 ? 4.159 15.715 -6.031 1.00 81.06 231 PHE A C 1
ATOM 1857 O O . PHE A 1 231 ? 3.694 15.288 -7.087 1.00 81.06 231 PHE A O 1
ATOM 1864 N N . PHE A 1 232 ? 3.844 15.198 -4.839 1.00 82.25 232 PHE A N 1
ATOM 1865 C CA . PHE A 1 232 ? 2.954 14.057 -4.687 1.00 82.25 232 PHE A CA 1
ATOM 1866 C C . PHE A 1 232 ? 1.551 14.377 -5.210 1.00 82.25 232 PHE A C 1
ATOM 1868 O O . PHE A 1 232 ? 1.024 13.649 -6.040 1.00 82.25 232 PHE A O 1
ATOM 1875 N N . GLU A 1 233 ? 0.986 15.515 -4.816 1.00 80.62 233 GLU A N 1
ATOM 1876 C CA . GLU A 1 233 ? -0.350 15.955 -5.242 1.00 80.62 233 GLU A CA 1
ATOM 1877 C C . GLU A 1 233 ? -0.447 16.226 -6.752 1.00 80.62 233 GLU A C 1
ATOM 1879 O O . GLU A 1 233 ? -1.501 16.030 -7.364 1.00 80.62 233 GLU A O 1
ATOM 1884 N N . GLN A 1 234 ? 0.654 16.670 -7.364 1.00 81.19 234 GLN A N 1
ATOM 1885 C CA . GLN A 1 234 ? 0.715 17.007 -8.786 1.00 81.19 234 GLN A CA 1
ATOM 1886 C C . GLN A 1 234 ? 0.913 15.802 -9.704 1.00 81.19 234 GLN A C 1
ATOM 1888 O O . GLN A 1 234 ? 0.527 15.889 -10.863 1.00 81.19 234 GLN A O 1
ATOM 1893 N N . HIS A 1 235 ? 1.487 14.699 -9.220 1.00 84.25 235 HIS A N 1
ATOM 1894 C CA . HIS A 1 235 ? 1.801 13.538 -10.064 1.00 84.25 235 HIS A CA 1
ATOM 1895 C C . HIS A 1 235 ? 0.981 12.304 -9.693 1.00 84.25 235 HIS A C 1
ATOM 1897 O O . HIS A 1 235 ? 0.621 11.515 -10.561 1.00 84.25 235 HIS A O 1
ATOM 1903 N N . PHE A 1 236 ? 0.664 12.116 -8.416 1.00 85.88 236 PHE A N 1
ATOM 1904 C CA . PHE A 1 236 ? 0.065 10.880 -7.941 1.00 85.88 236 PHE A CA 1
ATOM 1905 C C . PHE A 1 236 ? -1.408 10.746 -8.325 1.00 85.88 236 PHE A C 1
ATOM 1907 O O . PHE A 1 236 ? -2.189 11.684 -8.172 1.00 85.88 236 PHE A O 1
ATOM 1914 N N . LEU A 1 237 ? -1.789 9.562 -8.819 1.00 83.00 237 LEU A N 1
ATOM 1915 C CA . LEU A 1 237 ? -3.126 9.241 -9.335 1.00 83.00 237 LEU A CA 1
ATOM 1916 C C . LEU A 1 237 ? -3.617 10.162 -10.462 1.00 83.00 237 LEU A C 1
ATOM 1918 O O . LEU A 1 237 ? -4.789 10.091 -10.846 1.00 83.00 237 LEU A O 1
ATOM 1922 N N . LYS A 1 238 ? -2.732 10.987 -11.032 1.00 83.12 238 LYS A N 1
ATOM 1923 C CA . LYS A 1 238 ? -3.028 11.739 -12.245 1.00 83.12 238 LYS A CA 1
ATOM 1924 C C . LYS A 1 238 ? -3.028 10.789 -13.424 1.00 83.12 238 LYS A C 1
ATOM 1926 O O . LYS A 1 238 ? -2.132 9.951 -13.563 1.00 83.12 238 LYS A O 1
ATOM 1931 N N . LYS A 1 239 ? -4.054 10.917 -14.260 1.00 76.75 239 LYS A N 1
ATOM 1932 C CA . LYS A 1 239 ? -4.089 10.239 -15.546 1.00 76.75 239 LYS A CA 1
ATOM 1933 C C . LYS A 1 239 ? -2.984 10.814 -16.414 1.00 76.75 239 LYS A C 1
ATOM 1935 O O . LYS A 1 239 ? -2.765 12.019 -16.458 1.00 76.75 239 LYS A O 1
ATOM 1940 N N . SER A 1 240 ? -2.285 9.915 -17.077 1.00 66.31 240 SER A N 1
ATOM 1941 C CA . SER A 1 240 ? -1.309 10.258 -18.101 1.00 66.31 240 SER A CA 1
ATOM 1942 C C . SER A 1 240 ? -1.702 9.591 -19.408 1.00 66.31 240 SER A C 1
ATOM 1944 O O . SER A 1 240 ? -0.835 9.221 -20.165 1.00 66.31 240 SER A O 1
ATOM 1946 N N . ASN A 1 241 ? -2.988 9.347 -19.671 1.00 58.91 241 ASN A N 1
ATOM 1947 C CA . ASN A 1 241 ? -3.412 8.699 -20.911 1.00 58.91 241 ASN A CA 1
ATOM 1948 C C . ASN A 1 241 ? -3.700 9.731 -22.016 1.00 58.91 241 ASN A C 1
ATOM 1950 O O . ASN A 1 241 ? -3.856 10.922 -21.760 1.00 58.91 241 ASN A O 1
ATOM 1954 N N . ALA A 1 242 ? -3.754 9.266 -23.265 1.00 52.41 242 ALA A N 1
ATOM 1955 C CA . ALA A 1 242 ? -3.941 10.118 -24.443 1.00 52.41 242 ALA A CA 1
ATOM 1956 C C . ALA A 1 242 ? -5.336 10.781 -24.540 1.00 52.41 242 ALA A C 1
ATOM 1958 O O . ALA A 1 242 ? -5.523 11.700 -25.343 1.00 52.41 242 ALA A O 1
ATOM 1959 N N . GLU A 1 243 ? -6.312 10.302 -23.762 1.00 50.72 243 GLU A N 1
ATOM 1960 C CA . GLU A 1 243 ? -7.727 10.689 -23.849 1.00 50.72 243 GLU A CA 1
ATOM 1961 C C . GLU A 1 243 ? -8.057 11.917 -22.992 1.00 50.72 243 GLU A C 1
ATOM 1963 O O . GLU A 1 243 ? -8.812 12.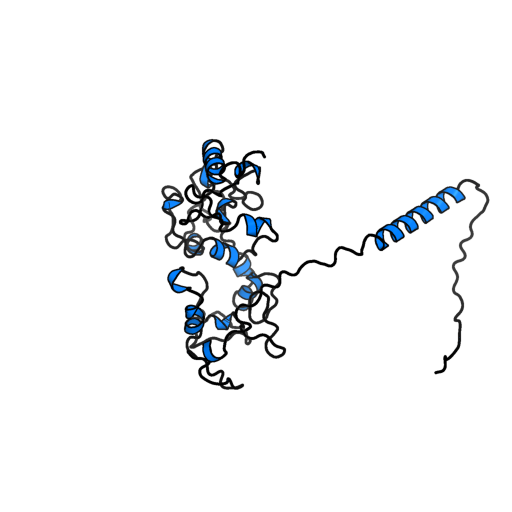783 -23.429 1.00 50.72 243 GLU A O 1
ATOM 1968 N N . GLU A 1 244 ? -7.433 12.062 -21.820 1.00 52.53 244 GLU A N 1
ATOM 1969 C CA . GLU A 1 244 ? -7.478 13.300 -21.036 1.00 52.53 244 GLU A CA 1
ATOM 1970 C C . GLU A 1 244 ? -6.285 14.178 -21.413 1.00 52.53 244 GLU A C 1
ATOM 1972 O O . GLU A 1 244 ? -5.279 14.277 -20.712 1.00 52.53 244 GLU A O 1
ATOM 1977 N N . ARG A 1 245 ? -6.398 14.806 -22.587 1.00 51.06 245 ARG A N 1
ATOM 1978 C CA . ARG A 1 245 ? -5.494 15.881 -22.996 1.00 51.06 245 ARG A CA 1
ATOM 1979 C C . ARG A 1 245 ? -5.640 17.003 -21.983 1.00 51.06 245 ARG A C 1
ATOM 1981 O O . ARG A 1 245 ? -6.680 17.652 -21.933 1.00 51.06 245 ARG A O 1
ATOM 1988 N N . ASP A 1 246 ? -4.604 17.219 -21.193 1.00 47.34 246 ASP A N 1
ATOM 1989 C CA . ASP A 1 246 ? -4.487 18.387 -20.336 1.00 47.34 246 ASP A CA 1
ATOM 1990 C C . ASP A 1 246 ? -4.519 19.624 -21.252 1.00 47.34 246 ASP A C 1
ATOM 1992 O O . ASP A 1 246 ? -3.548 19.934 -21.952 1.00 47.34 246 ASP A O 1
ATOM 1996 N N . ILE A 1 247 ? -5.696 20.245 -21.372 1.00 40.28 247 ILE A N 1
ATOM 1997 C CA . ILE A 1 247 ? -5.941 21.384 -22.257 1.00 40.28 247 ILE A CA 1
ATOM 1998 C C . ILE A 1 247 ? -5.071 22.536 -21.739 1.00 40.28 247 ILE A C 1
ATOM 2000 O O . ILE A 1 247 ? -5.451 23.235 -20.806 1.00 40.28 247 ILE A O 1
ATOM 2004 N N . GLY A 1 248 ? -3.886 22.710 -22.331 1.00 41.66 248 GLY A N 1
ATOM 2005 C CA . GLY A 1 248 ? -2.973 23.821 -22.039 1.00 41.66 248 GLY A CA 1
ATOM 2006 C C . GLY A 1 248 ? -1.563 23.455 -21.557 1.00 41.66 248 GLY A C 1
ATOM 2007 O O . GLY A 1 248 ? -0.752 24.367 -21.405 1.00 41.66 248 GLY A O 1
ATOM 2008 N N . SER A 1 249 ? -1.220 22.176 -21.360 1.00 46.53 249 SER A N 1
ATOM 2009 C CA . SER A 1 249 ? 0.164 21.778 -21.031 1.00 46.53 249 SER A CA 1
ATOM 2010 C C . SER A 1 249 ? 0.991 21.521 -22.308 1.00 46.53 249 SER A C 1
ATOM 2012 O O . SER A 1 249 ? 0.576 20.712 -23.141 1.00 46.53 249 SER A O 1
ATOM 2014 N N . PRO A 1 250 ? 2.161 22.169 -22.506 1.00 40.47 250 PRO A N 1
ATOM 2015 C CA . PRO A 1 250 ? 3.009 21.925 -23.672 1.00 40.47 250 PRO A CA 1
ATOM 2016 C C . PRO A 1 250 ? 3.621 20.518 -23.593 1.00 40.47 250 PRO A C 1
ATOM 2018 O O . PRO A 1 250 ? 4.437 20.253 -22.713 1.00 40.47 250 PRO A O 1
ATOM 2021 N N . GLY A 1 251 ? 3.221 19.639 -24.518 1.00 54.19 251 GLY A N 1
ATOM 2022 C CA . GLY A 1 251 ? 3.626 18.231 -24.577 1.00 54.19 251 GLY A CA 1
ATOM 2023 C C . GLY A 1 251 ? 2.853 17.378 -23.570 1.00 54.19 251 GLY A C 1
ATOM 2024 O O . GLY A 1 251 ? 2.931 17.609 -22.365 1.00 54.19 251 GLY A O 1
ATOM 2025 N N . ASN A 1 252 ? 2.091 16.382 -24.033 1.00 69.44 252 ASN A N 1
ATOM 2026 C CA . ASN A 1 252 ? 1.494 15.445 -23.085 1.00 69.44 252 ASN A CA 1
ATOM 2027 C C . ASN A 1 252 ? 2.644 14.679 -22.387 1.00 69.44 252 ASN A C 1
ATOM 2029 O O . ASN A 1 252 ? 3.626 14.251 -22.998 1.00 69.44 252 ASN A O 1
ATOM 2033 N N . SER A 1 253 ? 2.569 14.536 -21.067 1.00 73.31 253 SER A N 1
ATOM 2034 C CA . SER A 1 253 ? 3.556 13.741 -20.327 1.00 73.31 253 SER A CA 1
ATOM 2035 C C . SER A 1 253 ? 3.578 12.297 -20.834 1.00 73.31 253 SER A C 1
ATOM 2037 O O . SER A 1 253 ? 4.629 11.669 -20.861 1.00 73.31 253 SER A O 1
ATOM 2039 N N . PHE A 1 254 ? 2.446 11.800 -21.339 1.00 78.94 254 PHE A N 1
ATOM 2040 C CA . PHE A 1 254 ? 2.336 10.473 -21.932 1.00 78.94 254 PHE A CA 1
ATOM 2041 C C . PHE A 1 254 ? 3.262 10.233 -23.123 1.00 78.94 254 PHE A C 1
ATOM 2043 O O . PHE A 1 254 ? 4.008 9.259 -23.111 1.00 78.94 254 PHE A O 1
ATOM 2050 N N . ASP A 1 255 ? 3.238 11.079 -24.157 1.00 80.31 255 ASP A N 1
ATOM 2051 C CA . ASP A 1 255 ? 4.043 10.849 -25.360 1.00 80.31 255 ASP A CA 1
ATOM 2052 C C . ASP A 1 255 ? 5.513 11.064 -25.044 1.00 80.31 255 ASP A C 1
ATOM 2054 O O . ASP A 1 255 ? 6.352 10.356 -25.599 1.00 80.31 255 ASP A O 1
ATOM 2058 N N . VAL A 1 256 ? 5.842 11.971 -24.115 1.00 81.81 256 VAL A N 1
ATOM 2059 C CA . VAL A 1 256 ? 7.209 12.089 -23.598 1.00 81.81 256 VAL A CA 1
ATOM 2060 C C . VAL A 1 256 ? 7.618 10.785 -22.922 1.00 81.81 256 VAL A C 1
ATOM 2062 O O . VAL A 1 256 ? 8.629 10.210 -23.316 1.00 81.81 256 VAL A O 1
ATOM 2065 N N . MET A 1 257 ? 6.815 10.259 -21.993 1.00 85.38 257 MET A N 1
ATOM 2066 C CA . MET A 1 257 ? 7.073 8.977 -21.332 1.00 85.38 257 MET A CA 1
ATOM 2067 C C . MET A 1 257 ? 7.224 7.844 -22.355 1.00 85.38 257 MET A C 1
ATOM 2069 O O . MET A 1 257 ? 8.216 7.125 -22.321 1.00 85.38 257 MET A O 1
ATOM 2073 N N . LYS A 1 258 ? 6.311 7.707 -23.325 1.00 86.31 258 LYS A N 1
ATOM 2074 C CA . LYS A 1 258 ? 6.374 6.664 -24.366 1.00 86.31 258 LYS A CA 1
ATOM 2075 C C . LYS A 1 258 ? 7.555 6.828 -25.305 1.00 86.31 258 LYS A C 1
ATOM 2077 O O . LYS A 1 258 ? 8.165 5.837 -25.701 1.00 86.31 258 LYS A O 1
ATOM 2082 N N . THR A 1 259 ? 7.918 8.057 -25.641 1.00 85.44 259 THR A N 1
ATOM 2083 C CA . THR A 1 259 ? 9.139 8.345 -26.393 1.00 85.44 259 THR A CA 1
ATOM 2084 C C . THR A 1 259 ? 10.351 7.920 -25.576 1.00 85.44 259 THR A C 1
ATOM 2086 O O . THR A 1 259 ? 11.235 7.245 -26.095 1.00 85.44 259 THR A O 1
ATOM 2089 N N . LYS A 1 260 ? 10.381 8.239 -24.286 1.00 86.19 260 LYS A N 1
ATOM 2090 C CA . LYS A 1 260 ? 11.477 7.890 -23.387 1.00 86.19 260 LYS A CA 1
ATOM 2091 C C . LYS A 1 260 ? 11.591 6.384 -23.182 1.00 86.19 260 LYS A C 1
ATOM 2093 O O . LYS A 1 260 ? 12.689 5.886 -23.333 1.00 86.19 260 LYS A O 1
ATOM 2098 N N . GLU A 1 261 ? 10.508 5.631 -23.007 1.00 89.00 261 GLU A N 1
ATOM 2099 C CA . GLU A 1 261 ? 10.543 4.152 -22.946 1.00 89.00 261 GLU A CA 1
ATOM 2100 C C . GLU A 1 261 ? 11.095 3.491 -24.232 1.00 89.00 261 GLU A C 1
ATOM 2102 O O . GLU A 1 261 ? 11.656 2.386 -24.207 1.00 89.00 261 GLU A O 1
ATOM 2107 N N . ARG A 1 262 ? 10.918 4.144 -25.391 1.00 85.62 262 ARG A N 1
ATOM 2108 C CA . ARG A 1 262 ? 11.480 3.677 -26.671 1.00 85.62 262 ARG A CA 1
ATOM 2109 C C . ARG A 1 262 ? 12.976 3.959 -26.781 1.00 85.62 262 ARG A C 1
ATOM 2111 O O . ARG A 1 262 ? 13.694 3.115 -27.305 1.00 85.62 262 ARG A O 1
ATOM 2118 N N . HIS A 1 263 ? 13.425 5.123 -26.308 1.00 82.56 263 HIS A N 1
ATOM 2119 C CA . HIS A 1 263 ? 14.810 5.591 -26.463 1.00 82.56 263 HIS A CA 1
ATOM 2120 C C . HIS A 1 263 ? 15.713 5.278 -25.263 1.00 82.56 263 HIS A C 1
ATOM 2122 O O . HIS A 1 263 ? 16.932 5.266 -25.396 1.00 82.56 263 HIS A O 1
ATOM 2128 N N . LEU A 1 264 ? 15.125 5.052 -24.094 1.00 78.31 264 LEU A N 1
ATOM 2129 C CA . LEU A 1 264 ? 15.787 4.727 -22.841 1.00 78.31 264 LEU A CA 1
ATOM 2130 C C . LEU A 1 264 ? 15.341 3.323 -22.425 1.00 78.31 264 LEU A C 1
ATOM 2132 O O . LEU A 1 264 ? 14.168 2.971 -22.528 1.00 78.31 264 LEU A O 1
ATOM 2136 N N . ASP A 1 265 ? 16.281 2.503 -21.962 1.00 86.38 265 ASP A N 1
ATOM 2137 C CA . ASP A 1 265 ? 16.041 1.096 -21.619 1.00 86.38 265 ASP A CA 1
ATOM 2138 C C . ASP A 1 265 ? 15.313 0.923 -20.273 1.00 86.38 265 ASP A C 1
ATOM 2140 O O . ASP A 1 265 ? 15.823 0.297 -19.340 1.00 86.38 265 ASP A O 1
ATOM 2144 N N . PHE A 1 266 ? 14.111 1.491 -20.156 1.00 90.75 266 PHE A N 1
ATOM 2145 C CA . PHE A 1 266 ? 13.203 1.289 -19.029 1.00 90.75 266 PHE A CA 1
ATOM 2146 C C . PHE A 1 266 ? 11.731 1.406 -19.429 1.00 90.75 266 PHE A C 1
ATOM 2148 O O . PHE A 1 266 ? 11.398 1.882 -20.510 1.00 90.75 266 PHE A O 1
ATOM 2155 N N . ILE A 1 267 ? 10.854 0.966 -18.526 1.00 90.94 267 ILE A N 1
ATOM 2156 C CA . ILE A 1 267 ? 9.404 1.182 -18.605 1.00 90.94 267 ILE A CA 1
ATOM 2157 C C . ILE A 1 267 ? 8.924 2.047 -17.437 1.00 90.94 267 ILE A C 1
ATOM 2159 O O . ILE A 1 267 ? 9.476 1.976 -16.340 1.00 90.94 267 ILE A O 1
ATOM 2163 N N . LEU A 1 268 ? 7.871 2.821 -17.665 1.00 91.38 268 LEU A N 1
ATOM 2164 C CA . LEU A 1 268 ? 7.125 3.617 -16.698 1.00 91.38 268 LEU A CA 1
ATOM 2165 C C . LEU A 1 268 ? 5.694 3.068 -16.641 1.00 91.38 268 LEU A C 1
ATOM 2167 O O . LEU A 1 268 ? 4.793 3.587 -17.306 1.00 91.38 268 LEU A O 1
ATOM 2171 N N . PRO A 1 269 ? 5.467 1.981 -15.883 1.00 91.31 269 PRO A N 1
ATOM 2172 C CA . PRO A 1 269 ? 4.167 1.331 -15.856 1.00 91.31 269 PRO A CA 1
ATOM 2173 C C . PRO A 1 269 ? 3.125 2.258 -15.226 1.00 91.31 269 PRO A C 1
ATOM 2175 O O . PRO A 1 269 ? 3.352 2.832 -14.159 1.00 91.31 269 PRO A O 1
ATOM 2178 N N . LEU A 1 270 ? 1.975 2.375 -15.877 1.00 88.56 270 LEU A N 1
ATOM 2179 C CA . LEU A 1 270 ? 0.784 3.011 -15.321 1.00 88.56 270 LEU A CA 1
ATOM 2180 C C . LEU A 1 270 ? -0.100 1.946 -14.672 1.00 88.56 270 LEU A C 1
ATOM 2182 O O . LEU A 1 270 ? 0.044 0.758 -14.967 1.00 88.56 270 LEU A O 1
ATOM 2186 N N . ASP A 1 271 ? -1.009 2.362 -13.794 1.00 85.56 271 ASP A N 1
ATOM 2187 C CA . ASP A 1 271 ? -2.060 1.456 -13.327 1.00 85.56 271 ASP A CA 1
ATOM 2188 C C . ASP A 1 271 ? -3.019 1.076 -14.483 1.00 85.56 271 ASP A C 1
ATOM 2190 O O . ASP A 1 271 ? -2.994 1.708 -15.548 1.00 85.56 271 ASP A O 1
ATOM 2194 N N . PRO A 1 272 ? -3.903 0.076 -14.303 1.00 82.38 272 PRO A N 1
ATOM 2195 C CA . PRO A 1 272 ? -4.875 -0.308 -15.333 1.00 82.38 272 PRO A CA 1
ATOM 2196 C C . PRO A 1 272 ? -5.820 0.822 -15.783 1.00 82.38 272 PRO A C 1
ATOM 2198 O O . PRO A 1 272 ? -6.447 0.720 -16.833 1.00 82.38 272 PRO A O 1
ATOM 2201 N N . LYS A 1 273 ? -5.928 1.910 -15.008 1.00 79.56 273 LYS A N 1
ATOM 2202 C CA . LYS A 1 273 ? -6.731 3.109 -15.304 1.00 79.56 273 LYS A CA 1
ATOM 2203 C C . LYS A 1 273 ? -5.896 4.223 -15.962 1.00 79.56 273 LYS A C 1
ATOM 2205 O O . LYS A 1 273 ? -6.408 5.328 -16.157 1.00 79.56 273 LYS A O 1
ATOM 2210 N N . GLY A 1 274 ? -4.632 3.962 -16.306 1.00 83.44 274 GLY A N 1
ATOM 2211 C CA . GLY A 1 274 ? -3.721 4.912 -16.949 1.00 83.44 274 GLY A CA 1
ATOM 2212 C C . GLY A 1 274 ? -3.154 5.985 -16.013 1.00 83.44 274 GLY A C 1
ATOM 2213 O O . GLY A 1 274 ? -2.747 7.054 -16.480 1.00 83.44 274 GLY A O 1
ATOM 2214 N N . LYS A 1 275 ? -3.145 5.745 -14.700 1.00 86.25 275 LYS A N 1
ATOM 2215 C CA . LYS A 1 275 ? -2.666 6.699 -13.695 1.00 86.25 275 LYS A CA 1
ATOM 2216 C C . LYS A 1 275 ? -1.233 6.425 -13.263 1.00 86.25 275 LYS A C 1
ATOM 2218 O O . LYS A 1 275 ? -0.778 5.281 -13.207 1.00 86.25 275 LYS A O 1
ATOM 2223 N N . ILE A 1 276 ? -0.546 7.500 -12.890 1.00 89.12 276 ILE A N 1
ATOM 2224 C CA . ILE A 1 276 ? 0.781 7.448 -12.276 1.00 89.12 276 ILE A CA 1
ATOM 2225 C C . ILE A 1 276 ? 0.648 6.975 -10.823 1.00 89.12 276 ILE A C 1
ATOM 2227 O O . ILE A 1 276 ? -0.133 7.518 -10.036 1.00 89.12 276 ILE A O 1
ATOM 2231 N N . THR A 1 277 ? 1.449 5.978 -10.455 1.00 90.88 277 THR A N 1
ATOM 2232 C CA . THR A 1 277 ? 1.517 5.416 -9.099 1.00 90.88 277 THR A CA 1
ATOM 2233 C C . THR A 1 277 ? 2.967 5.330 -8.623 1.00 90.88 277 THR A C 1
ATOM 2235 O O . THR A 1 277 ? 3.902 5.685 -9.342 1.00 90.88 277 THR A O 1
ATOM 2238 N N . CYS A 1 278 ? 3.185 4.831 -7.403 1.00 91.38 278 CYS A N 1
ATOM 2239 C CA . CYS A 1 278 ? 4.529 4.611 -6.870 1.00 91.38 278 CYS A CA 1
ATOM 2240 C C . CYS A 1 278 ? 5.381 3.746 -7.817 1.00 91.38 278 CYS A C 1
ATOM 2242 O O . CYS A 1 278 ? 6.550 4.055 -8.040 1.00 91.38 278 CYS A O 1
ATOM 2244 N N . SER A 1 279 ? 4.803 2.691 -8.407 1.00 92.69 279 SER A N 1
ATOM 2245 C CA . SER A 1 279 ? 5.539 1.741 -9.253 1.00 92.69 279 SER A CA 1
ATOM 2246 C C . SER A 1 279 ? 5.921 2.292 -10.631 1.00 92.69 279 SER A C 1
ATOM 2248 O O . SER A 1 279 ? 6.773 1.710 -11.311 1.00 92.69 279 SER A O 1
ATOM 2250 N N . THR A 1 280 ? 5.304 3.406 -11.044 1.00 92.12 280 THR A N 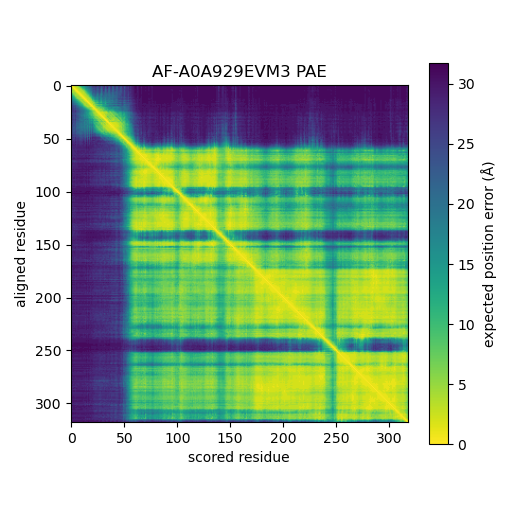1
ATOM 2251 C CA . THR A 1 280 ? 5.668 4.133 -12.265 1.00 92.12 280 THR A CA 1
ATOM 2252 C C . THR A 1 280 ? 7.096 4.655 -12.156 1.00 92.12 280 THR A C 1
ATOM 2254 O O . THR A 1 280 ? 7.890 4.466 -13.071 1.00 92.12 280 THR A O 1
ATOM 2257 N N . CYS A 1 281 ? 7.445 5.241 -11.008 1.00 91.62 281 CYS A N 1
ATOM 2258 C CA . CYS A 1 281 ? 8.765 5.824 -10.766 1.00 91.62 281 CYS A CA 1
ATOM 2259 C C . CYS A 1 281 ? 9.726 4.865 -10.058 1.00 91.62 281 CYS A C 1
ATOM 2261 O O . CYS A 1 281 ? 10.933 4.912 -10.300 1.00 91.62 281 CYS A O 1
ATOM 2263 N N . HIS A 1 282 ? 9.195 4.001 -9.191 1.00 93.88 282 HIS A N 1
ATOM 2264 C CA . HIS A 1 282 ? 9.965 3.099 -8.344 1.00 93.88 282 HIS A CA 1
ATOM 2265 C C . HIS A 1 282 ? 9.799 1.642 -8.785 1.00 93.88 282 HIS A C 1
ATOM 2267 O O . HIS A 1 282 ? 8.706 1.200 -9.127 1.00 93.88 282 HIS A O 1
ATOM 2273 N N . ASN A 1 283 ? 10.870 0.858 -8.746 1.00 95.38 283 ASN A N 1
ATOM 2274 C CA . ASN A 1 283 ? 10.808 -0.580 -8.974 1.00 95.38 283 ASN A CA 1
ATOM 2275 C C . ASN A 1 283 ? 10.859 -1.340 -7.639 1.00 95.38 283 ASN A C 1
ATOM 2277 O O . ASN A 1 283 ? 11.941 -1.491 -7.073 1.00 95.38 283 ASN A O 1
ATOM 2281 N N . PRO A 1 284 ? 9.722 -1.834 -7.118 1.00 94.62 284 PRO A N 1
ATOM 2282 C CA . PRO A 1 284 ? 9.680 -2.464 -5.799 1.00 94.62 284 PRO A CA 1
ATOM 2283 C C . PRO A 1 284 ? 10.343 -3.849 -5.768 1.00 94.62 284 PRO A C 1
ATOM 2285 O O . PRO A 1 284 ? 10.472 -4.434 -4.694 1.00 94.62 284 PRO A O 1
ATOM 2288 N N . HIS A 1 285 ? 10.730 -4.397 -6.921 1.00 95.38 285 HIS A N 1
ATOM 2289 C CA . HIS A 1 285 ? 11.286 -5.739 -6.995 1.00 95.38 285 HIS A CA 1
ATOM 2290 C C . HIS A 1 285 ? 12.753 -5.791 -6.553 1.00 95.38 285 HIS A C 1
ATOM 2292 O O . HIS A 1 285 ? 13.532 -4.843 -6.728 1.00 95.38 285 HIS A O 1
ATOM 2298 N N . GLN A 1 286 ? 13.129 -6.942 -6.000 1.00 95.31 286 GLN A N 1
ATOM 2299 C CA . GLN A 1 286 ? 14.517 -7.317 -5.753 1.00 95.31 286 GLN A CA 1
ATOM 2300 C C . GLN A 1 286 ? 15.281 -7.443 -7.090 1.00 95.31 286 GLN A C 1
ATOM 2302 O O . GLN A 1 286 ? 14.704 -7.918 -8.078 1.00 95.31 286 GLN A O 1
ATOM 2307 N N . PRO A 1 287 ? 16.567 -7.041 -7.167 1.00 95.50 287 PRO A N 1
ATOM 2308 C CA . PRO A 1 287 ? 17.390 -7.292 -8.349 1.00 95.50 287 PRO A CA 1
ATOM 2309 C C . PRO A 1 287 ? 17.392 -8.775 -8.740 1.00 95.50 287 PRO A C 1
ATOM 2311 O O . PRO A 1 287 ? 17.568 -9.642 -7.891 1.00 95.50 287 PRO A O 1
ATOM 2314 N N . GLY A 1 288 ? 17.212 -9.062 -10.032 1.00 93.69 288 GLY A N 1
ATOM 2315 C CA . GLY A 1 288 ? 17.190 -10.431 -10.565 1.00 93.69 288 GLY A CA 1
ATOM 2316 C C . GLY A 1 288 ? 15.808 -11.089 -10.642 1.00 93.69 288 GLY A C 1
ATOM 2317 O O . GLY A 1 288 ? 15.695 -12.135 -11.268 1.00 93.69 288 GLY A O 1
ATOM 2318 N N . VAL A 1 289 ? 14.757 -10.476 -10.082 1.00 95.00 289 VAL A N 1
ATOM 2319 C CA . VAL A 1 289 ? 13.375 -10.984 -10.208 1.00 95.00 289 VAL A CA 1
ATOM 2320 C C . VAL A 1 289 ? 12.831 -10.785 -11.622 1.00 95.00 289 VAL A C 1
ATOM 2322 O O . VAL A 1 289 ? 12.280 -11.706 -12.216 1.00 95.00 289 VAL A O 1
ATOM 2325 N N . MET A 1 290 ? 12.988 -9.578 -12.171 1.00 93.12 290 MET A N 1
ATOM 2326 C CA . MET A 1 290 ? 12.509 -9.247 -13.514 1.00 93.12 290 MET A CA 1
ATOM 2327 C C . MET A 1 290 ? 13.550 -9.657 -14.558 1.00 93.12 290 MET A C 1
ATOM 2329 O O . MET A 1 290 ? 14.687 -9.187 -14.509 1.00 93.12 290 MET A O 1
ATOM 2333 N N . VAL A 1 291 ? 13.151 -10.500 -15.514 1.00 91.31 291 VAL A N 1
ATOM 2334 C CA . VAL A 1 291 ? 14.036 -10.963 -16.600 1.00 91.31 291 VAL A CA 1
ATOM 2335 C C . VAL A 1 291 ? 14.131 -9.931 -17.724 1.00 91.31 291 VAL A C 1
ATOM 2337 O O . VAL A 1 291 ? 15.199 -9.737 -18.307 1.00 91.31 291 VAL A O 1
ATOM 2340 N N . ASP A 1 292 ? 13.033 -9.227 -18.010 1.00 91.00 292 ASP A N 1
ATOM 2341 C CA . ASP A 1 292 ? 13.045 -8.115 -18.957 1.00 91.00 292 ASP A CA 1
ATOM 2342 C C . ASP A 1 292 ? 13.894 -6.953 -18.417 1.00 91.00 292 ASP A C 1
ATOM 2344 O O . ASP A 1 292 ? 13.622 -6.397 -17.349 1.00 91.00 292 ASP A O 1
ATOM 2348 N N . LYS A 1 293 ? 14.930 -6.569 -19.172 1.00 91.62 293 LYS A N 1
ATOM 2349 C CA . LYS A 1 293 ? 15.906 -5.555 -18.742 1.00 91.62 293 LYS A CA 1
ATOM 2350 C C . LYS A 1 293 ? 15.266 -4.187 -18.506 1.00 91.62 293 LYS A C 1
ATOM 2352 O O . LYS A 1 293 ? 15.671 -3.489 -17.575 1.00 91.62 293 LYS A O 1
ATOM 2357 N N . LYS A 1 294 ? 14.266 -3.810 -19.311 1.00 92.50 294 LYS A N 1
ATOM 2358 C CA . LYS A 1 294 ? 13.586 -2.516 -19.178 1.00 92.50 294 LYS A CA 1
ATOM 2359 C C . LYS A 1 294 ? 12.716 -2.491 -17.919 1.00 92.50 294 LYS A C 1
ATOM 2361 O O . LYS A 1 294 ? 12.758 -1.528 -17.153 1.00 92.50 294 LYS A O 1
ATOM 2366 N N . ALA A 1 295 ? 11.988 -3.572 -17.650 1.00 92.12 295 ALA A N 1
ATOM 2367 C CA . ALA A 1 295 ? 11.186 -3.751 -16.442 1.00 92.12 295 ALA A CA 1
ATOM 2368 C C . ALA A 1 295 ? 12.031 -3.874 -15.169 1.00 92.12 295 ALA A C 1
ATOM 2370 O O . ALA A 1 295 ? 11.608 -3.399 -14.111 1.00 92.12 295 ALA A O 1
ATOM 2371 N N . ALA A 1 296 ? 13.227 -4.459 -15.267 1.00 93.88 296 ALA A N 1
ATOM 2372 C CA . ALA A 1 296 ? 14.176 -4.604 -14.167 1.00 93.88 296 ALA A CA 1
ATOM 2373 C C . ALA A 1 296 ? 14.842 -3.284 -13.750 1.00 93.88 296 ALA A C 1
ATOM 2375 O O . ALA A 1 296 ? 15.364 -3.188 -12.637 1.00 93.88 296 ALA A O 1
ATOM 2376 N N . LYS A 1 297 ? 14.818 -2.247 -14.599 1.00 94.56 297 LYS A N 1
ATOM 2377 C CA . LYS A 1 297 ? 15.456 -0.965 -14.287 1.00 94.56 297 LYS A CA 1
ATOM 2378 C C . LYS A 1 297 ? 14.943 -0.400 -12.959 1.00 94.56 297 LYS A C 1
ATOM 2380 O O . LYS A 1 297 ? 13.746 -0.443 -12.676 1.00 94.56 297 LYS A O 1
ATOM 2385 N N . GLY A 1 298 ? 15.862 0.101 -12.138 1.00 93.62 298 GLY A N 1
ATOM 2386 C CA . GLY A 1 298 ? 15.584 0.651 -10.810 1.00 93.62 298 GLY A CA 1
ATOM 2387 C C . GLY A 1 298 ? 15.546 -0.379 -9.680 1.00 93.62 298 GLY A C 1
ATOM 2388 O O . GLY A 1 298 ? 15.605 0.015 -8.517 1.00 93.62 298 GLY A O 1
ATOM 2389 N N . ALA A 1 299 ? 15.505 -1.685 -9.970 1.00 94.44 299 ALA A N 1
ATOM 2390 C CA . ALA A 1 299 ? 15.629 -2.701 -8.928 1.00 94.44 299 ALA A CA 1
ATOM 2391 C C . ALA A 1 299 ? 16.999 -2.562 -8.240 1.00 94.44 299 ALA A C 1
ATOM 2393 O O . ALA A 1 299 ? 18.036 -2.575 -8.900 1.00 94.44 299 ALA A O 1
ATOM 2394 N N . GLY A 1 300 ? 17.000 -2.378 -6.918 1.00 91.06 300 GLY A N 1
ATOM 2395 C CA . GLY A 1 300 ? 18.213 -2.151 -6.120 1.00 91.06 300 GLY A CA 1
ATOM 2396 C C . GLY A 1 300 ? 18.862 -0.767 -6.260 1.00 91.06 300 GLY A C 1
ATOM 2397 O O . GLY A 1 300 ? 19.848 -0.507 -5.579 1.00 91.06 300 GLY A O 1
ATOM 2398 N N . ALA A 1 301 ? 18.330 0.132 -7.096 1.00 93.31 301 ALA A N 1
ATOM 2399 C CA . ALA A 1 301 ? 18.823 1.508 -7.183 1.00 93.31 301 ALA A CA 1
ATOM 2400 C C . ALA A 1 301 ? 18.466 2.317 -5.923 1.00 93.31 301 ALA A C 1
ATOM 2402 O O . ALA A 1 301 ? 17.566 1.944 -5.162 1.00 93.31 301 ALA A O 1
ATOM 2403 N N . GLU A 1 302 ? 19.123 3.464 -5.726 1.00 90.88 302 GLU A N 1
ATOM 2404 C CA . GLU A 1 302 ? 18.762 4.396 -4.655 1.00 90.88 302 GLU A CA 1
ATOM 2405 C C . GLU A 1 302 ? 17.291 4.813 -4.793 1.00 90.88 302 GLU A C 1
ATOM 2407 O O . GLU A 1 302 ? 16.824 5.194 -5.871 1.00 90.88 302 GLU A O 1
ATOM 2412 N N . ASN A 1 303 ? 16.530 4.680 -3.703 1.00 89.69 303 ASN A N 1
ATOM 2413 C CA . ASN A 1 303 ? 15.076 4.865 -3.684 1.00 89.69 303 ASN A CA 1
ATOM 2414 C C . ASN A 1 303 ? 14.327 4.029 -4.738 1.00 89.69 303 ASN A C 1
ATOM 2416 O O . ASN A 1 303 ? 13.177 4.325 -5.035 1.00 89.69 303 ASN A O 1
ATOM 2420 N N . ARG A 1 304 ? 14.948 2.998 -5.321 1.00 93.75 304 ARG A N 1
ATOM 2421 C CA . ARG A 1 304 ? 14.399 2.157 -6.395 1.00 93.75 304 ARG A CA 1
ATOM 2422 C C . ARG A 1 304 ? 14.006 2.901 -7.677 1.00 93.75 304 ARG A C 1
ATOM 2424 O O . ARG A 1 304 ? 13.166 2.411 -8.427 1.00 93.75 304 ARG A O 1
ATOM 2431 N N . LEU A 1 305 ? 14.554 4.087 -7.935 1.00 93.00 305 LEU A N 1
ATOM 2432 C CA . LEU A 1 305 ? 14.146 4.897 -9.087 1.00 93.00 305 LEU A CA 1
ATOM 2433 C C . LEU A 1 305 ? 14.521 4.240 -10.423 1.00 93.00 305 LEU A C 1
ATOM 2435 O O . LEU A 1 305 ? 15.634 3.745 -10.596 1.00 93.00 305 LEU A O 1
ATOM 2439 N N . ARG A 1 306 ? 13.590 4.255 -11.384 1.00 92.62 306 ARG A N 1
ATOM 2440 C CA . ARG A 1 306 ? 13.789 3.682 -12.730 1.00 92.62 306 ARG A CA 1
ATOM 2441 C C . ARG A 1 306 ? 14.629 4.570 -13.649 1.00 92.62 306 ARG A C 1
ATOM 2443 O O . ARG A 1 306 ? 15.284 4.069 -14.558 1.00 92.62 306 ARG A O 1
ATOM 2450 N N . PHE A 1 307 ? 14.621 5.870 -13.401 1.00 86.00 307 PHE A N 1
ATOM 2451 C CA . PHE A 1 307 ? 15.232 6.892 -14.245 1.00 86.00 307 PHE A CA 1
ATOM 2452 C C . PHE A 1 307 ? 16.279 7.700 -13.484 1.00 86.00 307 PHE A C 1
ATOM 2454 O O . PHE A 1 307 ? 16.253 7.786 -12.255 1.00 86.00 307 PHE A O 1
ATOM 2461 N N . ALA A 1 308 ? 17.195 8.299 -14.243 1.00 79.38 308 ALA A N 1
ATOM 2462 C CA . ALA A 1 308 ? 18.240 9.160 -13.704 1.00 79.38 308 ALA A CA 1
ATOM 2463 C C . ALA A 1 308 ? 17.774 10.622 -13.607 1.00 79.38 308 ALA A C 1
ATOM 2465 O O . ALA A 1 308 ? 18.034 11.272 -12.596 1.00 79.38 308 ALA A O 1
ATOM 2466 N N . ASP A 1 309 ? 17.047 11.124 -14.615 1.00 83.50 309 ASP A N 1
ATOM 2467 C CA . ASP A 1 309 ? 16.552 12.502 -14.646 1.00 83.50 309 ASP A CA 1
ATOM 2468 C C . ASP A 1 309 ? 15.040 12.546 -14.386 1.00 83.50 309 ASP A C 1
ATOM 2470 O O . ASP A 1 309 ? 14.209 12.311 -15.264 1.00 83.50 309 ASP A O 1
ATOM 2474 N N . LYS A 1 310 ? 14.688 12.855 -13.133 1.00 82.00 310 LYS A N 1
ATOM 2475 C CA . LYS A 1 310 ? 13.325 12.714 -12.601 1.00 82.00 310 LYS A CA 1
ATOM 2476 C C . LYS A 1 310 ? 12.272 13.533 -13.340 1.00 82.00 310 LYS A C 1
ATOM 2478 O O . LYS A 1 310 ? 11.125 13.106 -13.413 1.00 82.00 310 LYS A O 1
ATOM 2483 N N . CYS A 1 311 ? 12.644 14.702 -13.849 1.00 83.44 311 CYS A N 1
ATOM 2484 C CA . CYS A 1 311 ? 11.706 15.593 -14.521 1.00 83.44 311 CYS A CA 1
ATOM 2485 C C . CYS A 1 311 ? 11.753 15.375 -16.032 1.00 83.44 311 CYS A C 1
ATOM 2487 O O . CYS A 1 311 ? 10.709 15.280 -16.675 1.00 83.44 311 CYS A O 1
ATOM 2489 N N . MET A 1 312 ? 12.954 15.263 -16.602 1.00 81.25 312 MET A N 1
ATOM 2490 C CA . MET A 1 312 ? 13.138 15.266 -18.055 1.00 81.25 312 MET A CA 1
ATOM 2491 C C . MET A 1 312 ? 12.785 13.951 -18.740 1.00 81.25 312 MET A C 1
ATOM 2493 O O . MET A 1 312 ? 12.670 13.904 -19.968 1.00 81.25 312 MET A O 1
ATOM 2497 N N . ASP A 1 313 ? 12.632 12.881 -17.968 1.00 81.69 313 ASP A N 1
ATOM 2498 C CA . ASP A 1 313 ? 12.174 11.594 -18.483 1.00 81.69 313 ASP A CA 1
ATOM 2499 C C . ASP A 1 313 ? 10.641 11.483 -18.530 1.00 81.69 313 ASP A C 1
ATOM 2501 O O . ASP A 1 313 ? 10.117 10.570 -19.166 1.00 81.69 313 ASP A O 1
ATOM 2505 N N . CYS A 1 314 ? 9.926 12.463 -17.961 1.00 80.06 314 CYS A N 1
ATOM 2506 C CA . CYS A 1 314 ? 8.463 12.568 -18.009 1.00 80.06 314 CYS A CA 1
ATOM 2507 C C . CYS A 1 314 ? 7.958 13.861 -18.675 1.00 80.06 314 CYS A C 1
ATOM 2509 O O . CYS A 1 314 ? 6.825 13.900 -19.150 1.00 80.06 314 CYS A O 1
ATOM 2511 N N . HIS A 1 315 ? 8.776 14.914 -18.732 1.00 81.75 315 HIS A N 1
ATOM 2512 C CA . HIS A 1 315 ? 8.421 16.213 -19.304 1.00 81.75 315 HIS A CA 1
ATOM 2513 C C . HIS A 1 315 ? 9.394 16.621 -20.412 1.00 81.75 315 HIS A C 1
ATOM 2515 O O . HIS A 1 315 ? 10.600 16.378 -20.327 1.00 81.75 315 HIS A O 1
ATOM 2521 N N . SER A 1 316 ? 8.882 17.275 -21.457 1.00 70.12 316 SER A N 1
ATOM 2522 C CA . SER A 1 316 ? 9.733 17.957 -22.434 1.00 70.12 316 SER A CA 1
ATOM 2523 C C . SER A 1 316 ? 10.441 19.143 -21.777 1.00 70.12 316 SER A C 1
ATOM 2525 O O . SER A 1 316 ? 9.942 19.709 -20.801 1.00 70.12 316 SER A O 1
ATOM 2527 N N . LYS A 1 317 ? 11.603 19.544 -22.316 1.00 62.06 317 LYS A N 1
ATOM 2528 C CA . LYS A 1 317 ? 12.263 20.784 -21.873 1.00 62.06 317 LYS A CA 1
ATOM 2529 C C . LYS A 1 317 ? 11.274 21.927 -22.098 1.00 62.06 317 LYS A C 1
ATOM 2531 O O . LYS A 1 317 ? 10.780 22.066 -23.215 1.00 62.06 317 LYS A O 1
ATOM 2536 N N . ARG A 1 318 ? 10.944 22.649 -21.027 1.00 51.19 318 ARG A N 1
ATOM 2537 C CA . ARG A 1 318 ? 10.226 23.923 -21.120 1.00 51.19 318 ARG A CA 1
ATOM 2538 C C . ARG A 1 318 ? 11.136 24.986 -21.711 1.00 51.19 318 ARG A C 1
ATOM 2540 O O . ARG A 1 318 ? 12.353 24.922 -21.420 1.00 51.19 318 ARG A O 1
#

Sequence (318 aa):
MRLFKIKRIILLGMFYFFDTRKPGNLIQLMTKKISLYVLLILAFTLVPGCASFLTSQMIDSHKGMSCMNCHTAKPEKTAPNLKHPKNPSRMCMKCHEYLKNQDHHPSEIELDSSTTLPSHFKLYNGKMDCLTCHQVHSGDDYQKGTANLLVGGSYNNRRTICFQCHNKESYSEINPHESMLNQDKSLNFNTCDLCHQKRPDPRFDRTADVEFKSEIHFLCWRCHPPMAGNFFEQHFLKKSNAEERDIGSPGNSFDVMKTKERHLDFILPLDPKGKITCSTCHNPHQPGVMVDKKAAKGAGAENRLRFADKCMDCHSKR

Solvent-accessible surface area (backbone atoms only — not comparable to full-atom values): 19613 Å² total; per-residue (Å²): 139,82,90,86,79,90,81,90,87,80,88,86,86,81,88,75,90,75,84,86,87,62,96,75,56,66,66,61,56,51,54,54,53,51,51,53,52,52,52,53,48,53,64,64,70,74,66,84,76,91,83,71,80,74,73,80,69,62,74,64,82,61,74,84,56,63,66,70,73,54,22,76,52,86,62,45,97,91,44,64,39,46,72,38,71,60,47,55,41,66,57,54,45,76,78,46,58,46,84,81,51,37,52,83,68,82,53,78,37,68,70,58,94,88,50,62,78,50,89,90,50,48,63,36,79,73,13,38,30,54,64,28,52,37,34,83,60,70,42,94,93,35,70,59,39,27,86,78,22,34,57,94,45,78,62,97,44,69,56,58,64,55,46,56,56,38,61,57,72,73,52,68,68,69,42,67,45,71,45,38,50,43,97,88,66,47,78,30,62,77,42,44,56,76,52,26,64,48,84,71,49,46,85,78,53,49,85,90,70,58,42,53,41,31,58,69,56,58,67,51,49,67,70,40,80,79,70,82,61,68,68,40,76,71,45,50,68,35,69,47,43,89,83,69,65,64,90,83,58,84,66,59,46,39,60,37,32,56,50,34,42,72,78,38,82,29,60,65,54,54,49,102,82,34,19,34,44,63,63,27,52,24,28,71,50,31,69,82,62,46,66,48,66,31,72,32,31,16,30,77,37,79,89,15,34,47,66,89,52,84,59,67,53,37,37,67,89,126

Mean predicted aligned error: 14.58 Å

Foldseek 3Di:
DDDDDDDDDDDDDDDDDDDPPDPPVPVVVVVVVVVVVVVVVCVVVPPPPPPPPPPPLLPLPLVPDDLVLFAPDPQDPVRHRGPCQLASQVSVCVPVVCVVQLNPDDAQAADDPPWDADPQFDHRNNIHHPRRFAASDADPVQPGQESPRGGPDDDPFLCVSVCNGDPCVVVVVPQLQAQQADPVRDGDQVSVVLFFPDRDQLVPDDLVRTHTSGPNQSSCCSGDPQDDDDVCVVAFFDAQDPPPDPVDDDDRLNVLLVVLVVVPLAHQRAHPRRGHHPCSFALSHAQSRHPRRRSNALHVPDNSGNDDDPDNSRDPDD

pLDDT: mean 74.67, std 18.21, range [29.28, 95.5]

Radius of gyration: 29.67 Å; Cα contacts (8 Å, |Δi|>4): 348; chains: 1; bounding box: 84×69×75 Å

Secondary structure (DSSP, 8-state):
----------------------TTSHHHHHHHHHHHHHHHHHHHHS-SSS----------TTTT--GGGTBSS---SS---BSSTT-THHHHTTTS-TTTTT--S--SEEPPTT-PPPTT---BTTEE-HHHHB----BTTB----TT-BTT---SSTHHHHTTTS-HHHHHT--TTT-SB-TTS-B-HHHHTTTBSS---TTT--TTT--BSS-HHHHHHTTSPPPPSHHHHHHTT-B-SSSS--TT-SS-HHHHHHHHHHHSS---PPPTTSB--HHHHB--SPTTS--SHHHHTTTTSGGGBS-SSTTTTTS---